Protein AF-A0A969T7S5-F1 (afdb_monomer_lite)

pLDDT: mean 88.19, std 8.31, range [54.66, 98.56]

Foldseek 3Di:
DAEQVPQKDKDFAADPDAPCLQQKWKWKDKPPPDPDIDTPGSDRMDMGHDHGQDKIKIWMWMAGNVRDIDPDIDIDIDGYHDDPCPDPVNVVVVVVVVVVVVVVVVVVVVVVVVVVVVVVVVVVVVVVVVVVVVVVVVVVVVVVVVVVVVVVLVVQLVVLVVLLVVLVVCCVPCVPPDDPVVVVVSVVSNVVSVVSNVVSVVVVVVVVCVVVDPQPQDWDKDQVVVVVVVVCVVCVVVCVVVVHDDDDDDDHRDIDTDRDD

Secondary structure (DSSP, 8-state):
-B-TT---EEEE---S--S-GGG-EEEEEEETT-SS-EEEET--EEEE-S--SSEEEEEEEEE-TTSPBPSSPEEEEEEBPPPGGGSHHHHHHHHHHHHHHHHHHHHHHHHHHHHHHHHHHHHHHHHHHHHHHHHHHHHHHHHHHHHHHHHHHHHHHHHHHHHHHHHHHHHHHHTTTS-HHHHHHHHHHHHHHHHHHHHHHHHHHHHHHHHHSPPP--EEEEEHHHHHHHHHHHHHHHHHHTTPPP-----TT-EEEEE--

Structure (mmCIF, N/CA/C/O backbone):
data_AF-A0A969T7S5-F1
#
_entry.id   AF-A0A969T7S5-F1
#
loop_
_atom_site.group_PDB
_atom_site.id
_atom_site.type_symbol
_atom_site.label_atom_id
_atom_site.label_alt_id
_atom_site.label_comp_id
_atom_site.label_asym_id
_atom_site.label_entity_id
_atom_site.label_seq_id
_atom_site.pdbx_PDB_ins_code
_atom_site.Cartn_x
_atom_site.Cartn_y
_atom_site.Cartn_z
_atom_site.occupancy
_atom_site.B_iso_or_equiv
_atom_site.auth_seq_id
_atom_site.auth_comp_id
_atom_site.auth_asym_id
_atom_site.auth_atom_id
_atom_site.pdbx_PDB_model_num
ATOM 1 N N . MET A 1 1 ? 38.637 20.486 -61.165 1.00 59.28 1 MET A N 1
ATOM 2 C CA . MET A 1 1 ? 38.162 19.459 -60.204 1.00 59.28 1 MET A CA 1
ATOM 3 C C . MET A 1 1 ? 36.769 19.037 -60.623 1.00 59.28 1 MET A C 1
ATOM 5 O O . MET A 1 1 ? 35.983 19.914 -60.948 1.00 59.28 1 MET A O 1
ATOM 9 N N . LEU A 1 2 ? 36.485 17.738 -60.620 1.00 73.19 2 LEU A N 1
ATOM 10 C CA . LEU A 1 2 ? 35.180 17.175 -60.959 1.00 73.19 2 LEU A CA 1
ATOM 11 C C . LEU A 1 2 ? 34.574 16.509 -59.717 1.00 73.19 2 LEU A C 1
ATOM 13 O O . LEU A 1 2 ? 35.287 15.900 -58.911 1.00 73.19 2 LEU A O 1
ATOM 17 N N . ASP A 1 3 ? 33.262 16.642 -59.553 1.00 72.31 3 ASP A N 1
ATOM 18 C CA . ASP A 1 3 ? 32.527 15.906 -58.524 1.00 72.31 3 ASP A CA 1
ATOM 19 C C . ASP A 1 3 ? 32.411 14.426 -58.895 1.00 72.31 3 ASP A C 1
ATOM 21 O O . ASP A 1 3 ? 32.518 14.059 -60.064 1.00 72.31 3 ASP A O 1
ATOM 25 N N . TYR A 1 4 ? 32.147 13.569 -57.906 1.00 69.69 4 TYR A N 1
ATOM 26 C CA . TYR A 1 4 ? 32.053 12.116 -58.106 1.00 69.69 4 TYR A CA 1
ATOM 27 C C . TYR A 1 4 ? 31.011 11.706 -59.173 1.00 69.69 4 TYR A C 1
ATOM 29 O O . TYR A 1 4 ? 31.154 10.652 -59.790 1.00 69.69 4 TYR A O 1
ATOM 37 N N . ASN A 1 5 ? 29.994 12.549 -59.410 1.00 67.62 5 ASN A N 1
ATOM 38 C CA . ASN A 1 5 ? 28.942 12.357 -60.417 1.00 67.62 5 ASN A CA 1
ATOM 39 C C . ASN A 1 5 ? 29.349 12.755 -61.843 1.00 67.62 5 ASN A C 1
ATOM 41 O O . ASN A 1 5 ? 28.695 12.348 -62.798 1.00 67.62 5 ASN A O 1
ATOM 45 N N . HIS A 1 6 ? 30.434 13.511 -62.005 1.00 73.12 6 HIS A N 1
ATOM 46 C CA . HIS A 1 6 ? 30.982 13.906 -63.303 1.00 73.12 6 HIS A CA 1
ATOM 47 C C . HIS A 1 6 ? 32.163 12.996 -63.663 1.00 73.12 6 HIS A C 1
ATOM 49 O O . HIS A 1 6 ? 33.288 13.442 -63.879 1.00 73.12 6 HIS A O 1
ATOM 55 N N . ASN A 1 7 ? 31.913 11.684 -63.669 1.00 73.25 7 ASN A N 1
ATOM 56 C CA . ASN A 1 7 ? 32.918 10.649 -63.936 1.00 73.25 7 ASN A CA 1
ATOM 57 C C . ASN A 1 7 ? 32.998 10.231 -65.415 1.00 73.25 7 ASN A C 1
ATOM 59 O O . ASN A 1 7 ? 33.644 9.229 -65.744 1.00 73.25 7 ASN A O 1
ATOM 63 N N . PHE A 1 8 ? 32.332 10.988 -66.288 1.00 82.81 8 PHE A N 1
ATOM 64 C CA . PHE A 1 8 ? 32.456 10.912 -67.733 1.00 82.81 8 PHE A CA 1
ATOM 65 C C . PHE A 1 8 ? 32.797 12.301 -68.278 1.00 82.81 8 PHE A C 1
ATOM 67 O O . PHE A 1 8 ? 32.188 13.293 -67.881 1.00 82.81 8 PHE A O 1
ATOM 74 N N . PHE A 1 9 ? 33.784 12.382 -69.164 1.00 86.56 9 PHE A N 1
ATOM 75 C CA . PHE A 1 9 ? 34.132 13.619 -69.859 1.00 86.56 9 PHE A CA 1
ATOM 76 C C . PHE A 1 9 ? 34.911 13.312 -71.137 1.00 86.56 9 PHE A C 1
ATOM 78 O O . PHE A 1 9 ? 35.528 12.250 -71.268 1.00 86.56 9 PHE A O 1
ATOM 85 N N . SER A 1 10 ? 34.899 14.269 -72.061 1.00 88.94 10 SER A N 1
ATOM 86 C CA . SER A 1 10 ? 35.721 14.243 -73.267 1.00 88.94 10 SER A CA 1
ATOM 87 C C . SER A 1 10 ? 36.763 15.350 -73.203 1.00 88.94 10 SER A C 1
ATOM 89 O O . SER A 1 10 ? 36.474 16.448 -72.732 1.00 88.94 10 SER A O 1
ATOM 91 N N . LEU A 1 11 ? 37.972 15.051 -73.662 1.00 90.56 11 LEU A N 1
ATOM 92 C CA . LEU A 1 11 ? 39.046 16.021 -73.818 1.00 90.56 11 LEU A CA 1
ATOM 93 C C . LEU A 1 11 ? 39.320 16.202 -75.299 1.00 90.56 11 LEU A C 1
ATOM 95 O O . LEU A 1 11 ? 39.574 15.220 -75.997 1.00 90.56 11 LEU A O 1
ATOM 99 N N . GLU A 1 12 ? 39.291 17.450 -75.741 1.00 90.12 12 GLU A N 1
ATOM 100 C CA . GLU A 1 12 ? 39.697 17.863 -77.078 1.00 90.12 12 GLU A CA 1
ATOM 101 C C . GLU A 1 12 ? 41.057 18.553 -76.998 1.00 90.12 12 GLU A C 1
ATOM 103 O O . GLU A 1 12 ? 41.366 19.258 -76.035 1.00 90.12 12 GLU A O 1
ATOM 108 N N . PHE A 1 13 ? 41.888 18.333 -78.005 1.00 89.00 13 PHE A N 1
ATOM 109 C CA . PHE A 1 13 ? 43.227 18.892 -78.096 1.00 89.00 13 PHE A CA 1
ATOM 110 C C . PHE A 1 13 ? 43.505 19.347 -79.526 1.00 89.00 13 PHE A C 1
ATOM 112 O O . PHE A 1 13 ? 42.914 18.861 -80.484 1.00 89.00 13 PHE A O 1
ATOM 119 N N . ALA A 1 14 ? 44.398 20.317 -79.684 1.00 85.25 14 ALA A N 1
ATOM 120 C CA . ALA A 1 14 ? 44.785 20.844 -80.985 1.00 85.25 14 ALA A CA 1
ATOM 121 C C . ALA A 1 14 ? 46.254 21.268 -80.955 1.00 85.25 14 ALA A C 1
ATOM 123 O O . ALA A 1 14 ? 46.781 21.660 -79.914 1.00 85.25 14 ALA A O 1
ATOM 124 N N . ALA A 1 15 ? 46.922 21.190 -82.105 1.00 82.69 15 ALA A N 1
ATOM 125 C CA . ALA A 1 15 ? 48.283 21.696 -82.252 1.00 82.69 15 ALA A CA 1
ATOM 126 C C . ALA A 1 15 ? 48.219 23.167 -82.696 1.00 82.69 15 ALA A C 1
ATOM 128 O O . ALA A 1 15 ? 47.541 23.486 -83.668 1.00 82.69 15 ALA A O 1
ATOM 129 N N . LEU A 1 16 ? 48.917 24.062 -81.987 1.00 70.81 16 LEU A N 1
ATOM 130 C CA . LEU A 1 16 ? 48.743 25.521 -82.090 1.00 70.81 16 LEU A CA 1
ATOM 131 C C . LEU A 1 16 ? 49.253 26.175 -83.390 1.00 70.81 16 LEU A C 1
ATOM 133 O O . LEU A 1 16 ? 49.031 27.366 -83.575 1.00 70.81 16 LEU A O 1
ATOM 137 N N . ASN A 1 17 ? 49.915 25.452 -84.299 1.00 62.69 17 ASN A N 1
ATOM 138 C CA . ASN A 1 17 ? 50.368 26.029 -85.569 1.00 62.69 17 ASN A CA 1
ATOM 139 C C . ASN A 1 17 ? 50.710 24.946 -86.604 1.00 62.69 17 ASN A C 1
ATOM 141 O O . ASN A 1 17 ? 51.844 24.469 -86.646 1.00 62.69 17 ASN A O 1
ATOM 145 N N . THR A 1 18 ? 49.746 24.535 -87.436 1.00 61.03 18 THR A N 1
ATOM 146 C CA . THR A 1 18 ? 50.037 23.619 -88.552 1.00 61.03 18 THR A CA 1
ATOM 147 C C . THR A 1 18 ? 49.374 24.098 -89.837 1.00 61.03 18 THR A C 1
ATOM 149 O O . THR A 1 18 ? 48.158 24.248 -89.905 1.00 61.03 18 THR A O 1
ATOM 152 N N . SER A 1 19 ? 50.175 24.313 -90.882 1.00 60.97 19 SER A N 1
ATOM 153 C CA . SER A 1 19 ? 49.691 24.670 -92.224 1.00 60.97 19 SER A CA 1
ATOM 154 C C . SER A 1 19 ? 48.930 23.519 -92.908 1.00 60.97 19 SER A C 1
ATOM 156 O O . SER A 1 19 ? 48.318 23.719 -93.952 1.00 60.97 19 SER A O 1
ATOM 158 N N . LEU A 1 20 ? 48.972 22.308 -92.330 1.00 65.06 20 LEU A N 1
ATOM 159 C CA . LEU A 1 20 ? 48.311 21.087 -92.806 1.00 65.06 20 LEU A CA 1
ATOM 160 C C . LEU A 1 20 ? 47.667 20.328 -91.623 1.00 65.06 20 LEU A C 1
ATOM 162 O O . LEU A 1 20 ? 48.191 19.287 -91.215 1.00 65.06 20 LEU A O 1
ATOM 166 N N . PRO A 1 21 ? 46.533 20.806 -91.079 1.00 65.44 21 PRO A N 1
ATOM 167 C CA . PRO A 1 21 ? 45.886 20.208 -89.905 1.00 65.44 21 PRO A CA 1
ATOM 168 C C . PRO A 1 21 ? 45.513 18.732 -90.102 1.00 65.44 21 PRO A C 1
ATOM 170 O O . PRO A 1 21 ? 45.628 17.943 -89.174 1.00 65.44 21 PRO A O 1
ATOM 173 N N . ASN A 1 22 ? 45.196 18.311 -91.332 1.00 66.31 22 ASN A N 1
ATOM 174 C CA . ASN A 1 22 ? 44.850 16.917 -91.641 1.00 66.31 22 ASN A CA 1
ATOM 175 C C . ASN A 1 22 ? 46.038 15.935 -91.658 1.00 66.31 22 ASN A C 1
ATOM 177 O O . ASN A 1 22 ? 45.838 14.744 -91.895 1.00 66.31 22 ASN A O 1
ATOM 181 N N . LYS A 1 23 ? 47.273 16.413 -91.453 1.00 74.25 23 LYS A N 1
ATOM 182 C CA . LYS A 1 23 ? 48.482 15.572 -91.380 1.00 74.25 23 LYS A CA 1
ATOM 183 C C . LYS A 1 23 ? 49.043 15.435 -89.963 1.00 74.25 23 LYS A C 1
ATOM 185 O O . LYS A 1 23 ? 50.058 14.763 -89.794 1.00 74.25 23 LYS A O 1
ATOM 190 N N . VAL A 1 24 ? 48.413 16.057 -88.967 1.00 82.75 24 VAL A N 1
ATOM 191 C CA . VAL A 1 24 ? 48.840 15.945 -87.570 1.00 82.75 24 VAL A CA 1
ATOM 192 C C . VAL A 1 24 ? 48.395 14.596 -87.020 1.00 82.75 24 VAL A C 1
ATOM 194 O O . VAL A 1 24 ? 47.263 14.173 -87.241 1.00 82.75 24 VAL A O 1
ATOM 197 N N . GLN A 1 25 ? 49.287 13.908 -86.311 1.00 86.38 25 GLN A N 1
ATOM 198 C CA . GLN A 1 25 ? 48.908 12.728 -85.536 1.00 86.38 25 GLN A CA 1
ATOM 199 C C . GLN A 1 25 ? 49.002 13.020 -84.050 1.00 86.38 25 GLN A C 1
ATOM 201 O O . GLN A 1 25 ? 49.895 13.733 -83.608 1.00 86.38 25 GLN A O 1
ATOM 206 N N . TYR A 1 26 ? 48.106 12.446 -83.266 1.00 90.50 26 TYR A N 1
ATOM 207 C CA . TYR A 1 26 ? 48.082 12.626 -81.828 1.00 90.50 26 TYR A CA 1
ATOM 208 C C . TYR A 1 26 ? 48.316 11.305 -81.107 1.00 90.50 26 TYR A C 1
ATOM 210 O O . TYR A 1 26 ? 47.908 10.230 -81.558 1.00 90.50 26 TYR A O 1
ATOM 218 N N . ALA A 1 27 ? 48.978 11.406 -79.962 1.00 91.12 27 ALA A N 1
ATOM 219 C CA . ALA A 1 27 ? 49.064 10.338 -78.988 1.00 91.12 27 ALA A CA 1
ATOM 220 C C . ALA A 1 27 ? 48.753 10.907 -77.609 1.00 91.12 27 ALA A C 1
ATOM 222 O O . ALA A 1 27 ? 49.226 11.992 -77.259 1.00 91.12 27 ALA A O 1
ATOM 223 N N . TYR A 1 28 ? 47.975 10.171 -76.826 1.00 93.44 28 TYR A N 1
ATOM 224 C CA . TYR A 1 28 ? 47.593 10.574 -75.480 1.00 93.44 28 TYR A CA 1
ATOM 225 C C . TYR A 1 28 ? 47.738 9.431 -74.475 1.00 93.44 28 TYR A C 1
ATOM 227 O O . TYR A 1 28 ? 47.811 8.263 -74.853 1.00 93.44 28 TYR A O 1
ATOM 235 N N . MET A 1 29 ? 47.770 9.771 -73.191 1.00 93.31 29 MET A N 1
ATOM 236 C CA . MET A 1 29 ? 47.819 8.816 -72.088 1.00 93.31 29 MET A CA 1
ATOM 237 C C . MET A 1 29 ? 47.182 9.428 -70.841 1.00 93.31 29 MET A C 1
ATOM 239 O O . MET A 1 29 ? 47.468 10.575 -70.500 1.00 93.31 29 MET A O 1
ATOM 243 N N . MET A 1 30 ? 46.344 8.667 -70.143 1.00 92.44 30 MET A N 1
ATOM 244 C CA . MET A 1 30 ? 45.860 9.009 -68.810 1.00 92.44 30 MET A CA 1
ATOM 245 C C . MET A 1 30 ? 46.661 8.253 -67.752 1.00 92.44 30 MET A C 1
ATOM 247 O O . MET A 1 30 ? 46.488 7.047 -67.567 1.00 92.44 30 MET A O 1
ATOM 251 N N . GLU A 1 31 ? 47.520 8.956 -67.018 1.00 89.50 31 GLU A N 1
ATOM 252 C CA . GLU A 1 31 ? 48.262 8.342 -65.918 1.00 89.50 31 GLU A CA 1
ATOM 253 C C . GLU A 1 31 ? 47.309 7.809 -64.845 1.00 89.50 31 GLU A C 1
ATOM 255 O O . GLU A 1 31 ? 46.281 8.416 -64.535 1.00 89.50 31 GLU A O 1
ATOM 260 N N . ASN A 1 32 ? 47.667 6.664 -64.260 1.00 83.62 32 ASN A N 1
ATOM 261 C CA . ASN A 1 32 ? 46.829 5.897 -63.332 1.00 83.62 32 ASN A CA 1
ATOM 262 C C . ASN A 1 32 ? 45.561 5.274 -63.956 1.00 83.62 32 ASN A C 1
ATOM 264 O O . ASN A 1 32 ? 44.685 4.827 -63.206 1.00 83.62 32 ASN A O 1
ATOM 268 N N . LEU A 1 33 ? 45.463 5.211 -65.291 1.00 89.38 33 LEU A N 1
ATOM 269 C CA . LEU A 1 33 ? 44.395 4.511 -66.013 1.00 89.38 33 LEU A CA 1
ATOM 270 C C . LEU A 1 33 ? 44.924 3.717 -67.219 1.00 89.38 33 LEU A C 1
ATOM 272 O O . LEU A 1 33 ? 44.687 2.513 -67.299 1.00 89.38 33 LEU A O 1
ATOM 276 N N . ASP A 1 34 ? 45.645 4.379 -68.124 1.00 90.44 34 ASP A N 1
ATOM 277 C CA . ASP A 1 34 ? 46.246 3.769 -69.310 1.00 90.44 34 ASP A CA 1
ATOM 278 C C . ASP A 1 34 ? 47.608 3.153 -68.964 1.00 90.44 34 ASP A C 1
ATOM 280 O O . ASP A 1 34 ? 48.355 3.691 -68.146 1.00 90.44 34 ASP A O 1
ATOM 284 N N . LYS A 1 35 ? 47.941 2.015 -69.587 1.00 86.81 35 LYS A N 1
ATOM 285 C CA . LYS A 1 35 ? 49.249 1.358 -69.412 1.00 86.81 35 LYS A CA 1
ATOM 286 C C . LYS A 1 35 ? 50.327 1.911 -70.350 1.00 86.81 35 LYS A C 1
ATOM 288 O O . LYS A 1 35 ? 51.482 1.954 -69.953 1.00 86.81 35 LYS A O 1
ATOM 293 N N . ASP A 1 36 ? 49.935 2.338 -71.552 1.00 91.50 36 ASP A N 1
ATOM 294 C CA . ASP A 1 36 ? 50.809 2.832 -72.623 1.00 91.50 36 ASP A CA 1
ATOM 295 C C . ASP A 1 36 ? 50.136 3.983 -73.396 1.00 91.50 36 ASP A C 1
ATOM 297 O O . ASP A 1 36 ? 48.946 4.258 -73.226 1.00 91.50 36 ASP A O 1
ATOM 301 N N . TRP A 1 37 ? 50.895 4.646 -74.276 1.00 92.12 37 TRP A N 1
ATOM 302 C CA . TRP A 1 37 ? 50.382 5.701 -75.156 1.00 92.12 37 TRP A CA 1
ATOM 303 C C . TRP A 1 37 ? 49.350 5.167 -76.156 1.00 92.12 37 TRP A C 1
ATOM 305 O O . TRP A 1 37 ? 49.627 4.261 -76.941 1.00 92.12 37 TRP A O 1
ATOM 315 N N . ASN A 1 38 ? 48.192 5.819 -76.199 1.00 91.88 38 ASN A N 1
ATOM 316 C CA . ASN A 1 38 ? 47.148 5.584 -77.184 1.00 91.88 38 ASN A CA 1
ATOM 317 C C . ASN A 1 38 ? 47.366 6.485 -78.406 1.00 91.88 38 ASN A C 1
ATOM 319 O O . ASN A 1 38 ? 47.298 7.710 -78.299 1.00 91.88 38 ASN A O 1
ATOM 323 N N . TYR A 1 39 ? 47.600 5.887 -79.575 1.00 90.50 39 TYR A N 1
ATOM 324 C CA . TYR A 1 39 ? 47.778 6.605 -80.841 1.00 90.50 39 TYR A CA 1
ATOM 325 C C . TYR A 1 39 ? 46.424 6.787 -81.534 1.00 90.50 39 TYR A C 1
ATOM 327 O O . TYR A 1 39 ? 45.793 5.812 -81.938 1.00 90.50 39 TYR A O 1
ATOM 335 N N . SER A 1 40 ? 45.965 8.031 -81.676 1.00 86.94 40 SER A N 1
ATOM 336 C CA . SER A 1 40 ? 44.630 8.352 -82.203 1.00 86.94 40 SER A CA 1
ATOM 337 C C . SER A 1 40 ? 44.627 8.829 -83.656 1.00 86.94 40 SER A C 1
ATOM 339 O O . SER A 1 40 ? 43.579 9.216 -84.177 1.00 86.94 40 SER A O 1
ATOM 341 N N . GLY A 1 41 ? 45.781 8.789 -84.331 1.00 85.56 41 GLY A N 1
ATOM 342 C CA . GLY A 1 41 ? 45.931 9.332 -85.680 1.00 85.56 41 GLY A CA 1
ATOM 343 C C . GLY A 1 41 ? 45.542 10.810 -85.695 1.00 85.56 41 GLY A C 1
ATOM 344 O O . GLY A 1 41 ? 45.924 11.552 -84.797 1.00 85.56 41 GLY A O 1
ATOM 345 N N . ASN A 1 42 ? 44.735 11.228 -86.668 1.00 82.69 42 ASN A N 1
ATOM 346 C CA . ASN A 1 42 ? 44.254 12.611 -86.764 1.00 82.69 42 ASN A CA 1
ATOM 347 C C . ASN A 1 42 ? 43.063 12.919 -85.823 1.00 82.69 42 ASN A C 1
ATOM 349 O O . ASN A 1 42 ? 42.540 14.029 -85.822 1.00 82.69 42 ASN A O 1
ATOM 353 N N . ARG A 1 43 ? 42.588 11.952 -85.016 1.00 87.31 43 ARG A N 1
ATOM 354 C CA . ARG A 1 43 ? 41.514 12.221 -84.050 1.00 87.31 43 ARG A CA 1
ATOM 355 C C . ARG A 1 43 ? 42.068 13.039 -82.893 1.00 87.31 43 ARG A C 1
ATOM 357 O O . ARG A 1 43 ? 42.979 12.598 -82.189 1.00 87.31 43 ARG A O 1
ATOM 364 N N . ASN A 1 44 ? 41.445 14.187 -82.674 1.00 88.69 44 ASN A N 1
ATOM 365 C CA . ASN A 1 44 ? 41.888 15.203 -81.736 1.00 88.69 44 ASN A CA 1
ATOM 366 C C . ASN A 1 44 ? 41.064 15.225 -80.429 1.00 88.69 44 ASN A C 1
ATOM 368 O O . ASN A 1 44 ? 41.058 16.222 -79.713 1.00 88.69 44 ASN A O 1
ATOM 372 N N . PHE A 1 45 ? 40.355 14.131 -80.125 1.00 90.50 45 PHE A N 1
ATOM 373 C CA . PHE A 1 45 ? 39.584 13.979 -78.894 1.00 90.50 45 PHE A CA 1
ATOM 374 C C . PHE A 1 45 ? 39.622 12.551 -78.326 1.00 90.50 45 PHE A C 1
ATOM 376 O O . PHE A 1 45 ? 39.851 11.569 -79.048 1.00 90.50 45 PHE A O 1
ATOM 383 N N . VAL A 1 46 ? 39.360 12.440 -77.022 1.00 92.19 46 VAL A N 1
ATOM 384 C CA . VAL A 1 46 ? 39.176 11.178 -76.287 1.00 92.19 46 VAL A CA 1
ATOM 385 C C . VAL A 1 46 ? 38.078 11.322 -75.239 1.00 92.19 46 VAL A C 1
ATOM 387 O O . VAL A 1 46 ? 37.960 12.369 -74.610 1.00 92.19 46 VAL A O 1
ATOM 390 N N . SER A 1 47 ? 37.307 10.257 -75.019 1.00 91.44 47 SER A N 1
ATOM 391 C CA . SER A 1 47 ? 36.279 10.191 -73.977 1.00 91.44 47 SER A CA 1
ATOM 392 C C . SER A 1 47 ? 36.640 9.153 -72.920 1.00 91.44 47 SER A C 1
ATOM 394 O O . SER A 1 47 ? 36.919 8.000 -73.247 1.00 91.44 47 SER A O 1
ATOM 396 N N . TYR A 1 48 ? 36.581 9.552 -71.651 1.00 90.19 48 TYR A N 1
ATOM 397 C CA . TYR A 1 48 ? 36.714 8.657 -70.504 1.00 90.19 48 TYR A CA 1
ATOM 398 C C . TYR A 1 48 ? 35.367 8.509 -69.808 1.00 90.19 48 TYR A C 1
ATOM 400 O O . TYR A 1 48 ? 34.615 9.474 -69.682 1.00 90.19 48 TYR A O 1
ATOM 408 N N . VAL A 1 49 ? 35.057 7.297 -69.348 1.00 87.12 49 VAL A N 1
ATOM 409 C CA . VAL A 1 49 ? 33.768 6.961 -68.729 1.00 87.12 49 VAL A CA 1
ATOM 410 C C . VAL A 1 49 ? 34.013 6.150 -67.461 1.00 87.12 49 VAL A C 1
ATOM 412 O O . VAL A 1 49 ? 34.894 5.292 -67.442 1.00 87.12 49 VAL A O 1
ATOM 415 N N . ARG A 1 50 ? 33.201 6.374 -66.419 1.00 83.50 50 ARG A N 1
ATOM 416 C CA . ARG A 1 50 ? 33.249 5.636 -65.141 1.00 83.50 50 ARG A CA 1
ATOM 417 C C . ARG A 1 50 ? 34.609 5.721 -64.436 1.00 83.50 50 ARG A C 1
ATOM 419 O O . ARG A 1 50 ? 35.082 4.746 -63.849 1.00 83.50 50 ARG A O 1
ATOM 426 N N . LEU A 1 51 ? 35.229 6.898 -64.465 1.00 86.25 51 LEU A N 1
ATOM 427 C CA . LEU A 1 51 ? 36.461 7.138 -63.717 1.00 86.25 51 LEU A CA 1
ATOM 428 C C . LEU A 1 51 ? 36.202 7.082 -62.205 1.00 86.25 51 LEU A C 1
ATOM 430 O O . LEU A 1 51 ? 35.210 7.609 -61.699 1.00 86.25 51 LEU A O 1
ATOM 434 N N . LYS A 1 52 ? 37.093 6.412 -61.472 1.00 86.44 52 LYS A N 1
ATOM 435 C CA . LYS A 1 52 ? 36.995 6.283 -60.012 1.00 86.44 52 LYS A CA 1
ATOM 436 C C . LYS A 1 52 ? 37.486 7.575 -59.342 1.00 86.44 52 LYS A C 1
ATOM 438 O O . LYS A 1 52 ? 38.335 8.255 -59.908 1.00 86.44 52 LYS A O 1
ATOM 443 N N . PRO A 1 53 ? 37.028 7.910 -58.125 1.00 86.81 53 PRO A N 1
ATOM 444 C CA . PRO A 1 53 ? 37.581 9.032 -57.368 1.00 86.81 53 PRO A CA 1
ATOM 445 C C . PRO A 1 53 ? 39.097 8.893 -57.151 1.00 86.81 53 PRO A C 1
ATOM 447 O O . PRO A 1 53 ? 39.548 8.042 -56.382 1.00 86.81 53 PRO A O 1
ATOM 450 N N . ARG A 1 54 ? 39.888 9.692 -57.876 1.00 86.56 54 ARG A N 1
ATOM 451 C CA . ARG A 1 54 ? 41.358 9.713 -57.854 1.00 86.56 54 ARG A CA 1
ATOM 452 C C . ARG A 1 54 ? 41.871 10.987 -58.547 1.00 86.56 54 ARG A C 1
ATOM 454 O O . ARG A 1 54 ? 41.103 11.723 -59.172 1.00 86.56 54 ARG A O 1
ATOM 461 N N . ASN A 1 55 ? 43.170 11.241 -58.417 1.00 89.06 55 ASN A N 1
ATOM 462 C CA . ASN A 1 55 ? 43.896 12.210 -59.231 1.00 89.06 55 ASN A CA 1
ATOM 463 C C . ASN A 1 55 ? 44.408 11.528 -60.508 1.00 89.06 55 ASN A C 1
ATOM 465 O O . ASN A 1 55 ? 45.102 10.511 -60.440 1.00 89.06 55 ASN A O 1
ATOM 469 N N . TYR A 1 56 ? 44.069 12.101 -61.650 1.00 90.75 56 TYR A N 1
ATOM 470 C CA . TYR A 1 56 ? 44.485 11.670 -62.973 1.00 90.75 56 TYR A CA 1
ATOM 471 C C . TYR A 1 56 ? 45.296 12.778 -63.646 1.00 90.75 56 TYR A C 1
ATOM 473 O O . TYR A 1 56 ? 44.991 13.956 -63.459 1.00 90.75 56 TYR A O 1
ATOM 481 N N . THR A 1 57 ? 46.279 12.397 -64.456 1.00 92.62 57 THR A N 1
ATOM 482 C CA . THR A 1 57 ? 47.055 13.335 -65.275 1.00 92.62 57 THR A CA 1
ATOM 483 C C . THR A 1 57 ? 46.896 12.931 -66.728 1.00 92.62 57 THR A C 1
ATOM 485 O O . THR A 1 57 ? 47.353 11.863 -67.138 1.00 92.62 57 THR A O 1
ATOM 488 N N . PHE A 1 58 ? 46.217 13.767 -67.505 1.00 94.31 58 PHE A N 1
ATOM 489 C CA . PHE A 1 58 ? 46.082 13.565 -68.937 1.00 94.31 58 PHE A CA 1
ATOM 490 C C . PHE A 1 58 ? 47.296 14.143 -69.651 1.00 94.31 58 PHE A C 1
ATOM 492 O O . PHE A 1 58 ? 47.624 15.309 -69.455 1.00 94.31 58 PHE A O 1
ATOM 499 N N . LYS A 1 59 ? 47.941 13.340 -70.492 1.00 94.06 59 LYS A N 1
ATOM 500 C CA . LYS A 1 59 ? 49.124 13.713 -71.265 1.00 94.06 59 LYS A CA 1
ATOM 501 C C . LYS A 1 59 ? 48.821 13.597 -72.746 1.00 94.06 59 LYS A C 1
ATOM 503 O O . LYS A 1 59 ? 48.276 12.584 -73.177 1.00 94.06 59 LYS A O 1
ATOM 508 N N . VAL A 1 60 ? 49.205 14.597 -73.533 1.00 93.25 60 VAL A N 1
ATOM 509 C CA . VAL A 1 60 ? 49.054 14.582 -74.993 1.00 93.25 60 VAL A CA 1
ATOM 510 C C . VAL A 1 60 ? 50.305 15.109 -75.685 1.00 93.25 60 VAL A C 1
ATOM 512 O O . VAL A 1 60 ? 50.946 16.058 -75.230 1.00 93.25 60 VAL A O 1
ATOM 515 N N . LYS A 1 61 ? 50.655 14.473 -76.802 1.00 90.75 61 LYS A N 1
ATOM 516 C CA . LYS A 1 61 ? 51.709 14.902 -77.723 1.00 90.75 61 LYS A CA 1
ATOM 517 C C . LYS A 1 61 ? 51.198 14.834 -79.157 1.00 90.75 61 LYS A C 1
ATOM 519 O O . LYS A 1 61 ? 50.343 14.008 -79.484 1.00 90.75 61 LYS A O 1
ATOM 524 N N . ALA A 1 62 ? 51.735 15.695 -80.010 1.00 88.56 62 ALA A N 1
ATOM 525 C CA . ALA A 1 62 ? 51.370 15.769 -81.419 1.00 88.56 62 ALA A CA 1
ATOM 526 C C . ALA A 1 62 ? 52.581 15.456 -82.302 1.00 88.56 62 ALA A C 1
ATOM 528 O O . ALA A 1 62 ? 53.718 15.731 -81.929 1.00 88.56 62 ALA A O 1
ATOM 529 N N . GLN A 1 63 ? 52.340 14.879 -83.468 1.00 86.31 63 GLN A N 1
ATOM 530 C CA . GLN A 1 63 ? 53.323 14.594 -84.498 1.00 86.31 63 GLN A CA 1
ATOM 531 C C . GLN A 1 63 ? 53.061 15.522 -85.681 1.00 86.31 63 GLN A C 1
ATOM 533 O O . GLN A 1 63 ? 51.948 15.554 -86.208 1.00 86.31 63 GLN A O 1
ATOM 538 N N . ASN A 1 64 ? 54.081 16.266 -86.102 1.00 79.62 64 ASN A N 1
ATOM 539 C CA . ASN A 1 64 ? 53.987 17.153 -87.262 1.00 79.62 64 ASN A CA 1
ATOM 540 C C . ASN A 1 64 ? 54.070 16.362 -88.582 1.00 79.62 64 ASN A C 1
ATOM 542 O O . ASN A 1 64 ? 54.377 15.168 -88.590 1.00 79.62 64 ASN A O 1
ATOM 546 N N . ALA A 1 65 ? 53.853 17.043 -89.714 1.00 74.44 65 ALA A N 1
ATOM 547 C CA . ALA A 1 65 ? 53.886 16.439 -91.053 1.00 74.44 65 ALA A CA 1
ATOM 548 C C . ALA A 1 65 ? 55.208 15.703 -91.380 1.00 74.44 65 ALA A C 1
ATOM 550 O O . ALA A 1 65 ? 55.189 14.741 -92.148 1.00 74.44 65 ALA A O 1
ATOM 551 N N . ASP A 1 66 ? 56.317 16.082 -90.734 1.00 76.00 66 ASP A N 1
ATOM 552 C CA . ASP A 1 66 ? 57.645 15.458 -90.866 1.00 76.00 66 ASP A CA 1
ATOM 553 C C . ASP A 1 66 ? 57.828 14.187 -90.012 1.00 76.00 66 ASP A C 1
ATOM 555 O O . ASP A 1 66 ? 58.940 13.694 -89.839 1.00 76.00 66 ASP A O 1
ATOM 559 N N . ARG A 1 67 ? 56.743 13.648 -89.438 1.00 75.12 67 ARG A N 1
ATOM 560 C CA . ARG A 1 67 ? 56.733 12.459 -88.561 1.00 75.12 67 ARG A CA 1
ATOM 561 C C . ARG A 1 67 ? 57.551 12.606 -87.269 1.00 75.12 67 ARG A C 1
ATOM 563 O O . ARG A 1 67 ? 57.838 11.614 -86.597 1.00 75.12 67 ARG A O 1
ATOM 570 N N . LEU A 1 68 ? 57.858 13.833 -86.862 1.00 81.50 68 LEU A N 1
ATOM 571 C CA . LEU A 1 68 ? 58.509 14.131 -85.587 1.00 81.50 68 LEU A CA 1
ATOM 572 C C . LEU A 1 68 ? 57.464 14.439 -84.509 1.00 81.50 68 LEU A C 1
ATOM 574 O O . LEU A 1 68 ? 56.609 15.305 -84.700 1.00 81.50 68 LEU A O 1
ATOM 578 N N . TRP A 1 69 ? 57.537 13.724 -83.383 1.00 85.50 69 TRP A N 1
ATOM 579 C CA . TRP A 1 69 ? 56.716 13.984 -82.197 1.00 85.50 69 TRP A CA 1
ATOM 580 C C . TRP A 1 69 ? 57.190 15.243 -81.465 1.00 85.50 69 TRP A C 1
ATOM 582 O O . TRP A 1 69 ? 58.389 15.530 -81.414 1.00 85.50 69 TRP A O 1
ATOM 592 N N . SER A 1 70 ? 56.252 15.977 -80.866 1.00 83.06 70 SER A N 1
ATOM 593 C CA . SER A 1 70 ? 56.543 17.145 -80.042 1.00 83.06 70 SER A CA 1
ATOM 594 C C . SER A 1 70 ? 57.467 16.762 -78.885 1.00 83.06 70 SER A C 1
ATOM 596 O O . SER A 1 70 ? 57.248 15.769 -78.191 1.00 83.06 70 SER A O 1
ATOM 598 N N . LYS A 1 71 ? 58.524 17.559 -78.678 1.00 76.44 71 LYS A N 1
ATOM 599 C CA . LYS A 1 71 ? 59.454 17.370 -77.552 1.00 76.4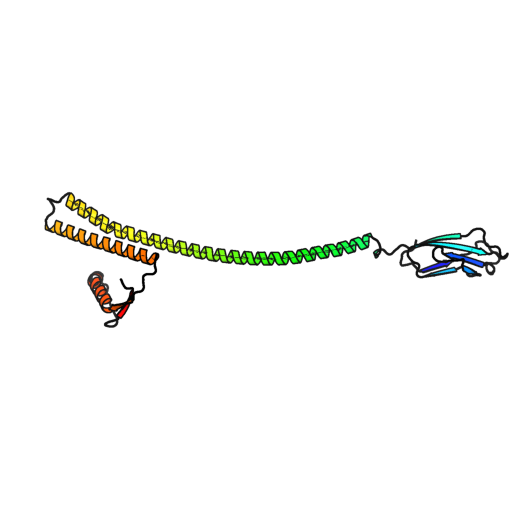4 71 LYS A CA 1
ATOM 600 C C . LYS A 1 71 ? 58.801 17.715 -76.212 1.00 76.44 71 LYS A C 1
ATOM 602 O O . LYS A 1 71 ? 59.151 17.124 -75.199 1.00 76.44 71 LYS A O 1
ATOM 607 N N . SER A 1 72 ? 57.858 18.656 -76.212 1.00 79.94 72 SER A N 1
ATOM 608 C CA . SER A 1 72 ? 57.019 18.973 -75.061 1.00 79.94 72 SER A CA 1
ATOM 609 C C . SER A 1 72 ? 55.734 18.142 -75.089 1.00 79.94 72 SER A C 1
ATOM 611 O O . SER A 1 72 ? 55.066 18.028 -76.122 1.00 79.94 72 SER A O 1
ATOM 613 N N . ILE A 1 73 ? 55.405 17.558 -73.938 1.00 88.19 73 ILE A N 1
ATOM 614 C CA . ILE A 1 73 ? 54.126 16.903 -73.656 1.00 88.19 73 ILE A CA 1
ATOM 615 C C . ILE A 1 73 ? 53.264 17.921 -72.910 1.00 88.19 73 ILE A C 1
ATOM 617 O O . ILE A 1 73 ? 53.741 18.562 -71.975 1.00 88.19 73 ILE A O 1
ATOM 621 N N . THR A 1 74 ? 52.010 18.084 -73.324 1.00 89.94 74 THR A N 1
ATOM 622 C CA . THR A 1 74 ? 51.042 18.907 -72.592 1.00 89.94 74 THR A CA 1
ATOM 623 C C . THR A 1 74 ? 50.337 18.041 -71.558 1.00 89.94 74 THR A C 1
ATOM 625 O O . THR A 1 74 ? 49.850 16.960 -71.896 1.00 89.94 74 THR A O 1
ATOM 628 N N . GLU A 1 75 ? 50.278 18.518 -70.315 1.00 92.81 75 GLU A N 1
ATOM 629 C CA . GLU A 1 75 ? 49.690 17.800 -69.183 1.00 92.81 75 GLU A CA 1
ATOM 630 C C . GLU A 1 75 ? 48.478 18.562 -68.619 1.00 92.81 75 GLU A C 1
ATOM 632 O O . GLU A 1 75 ? 48.497 19.789 -68.527 1.00 92.81 75 GLU A O 1
ATOM 637 N N . LEU A 1 76 ? 47.420 17.839 -68.247 1.00 90.50 76 LEU A N 1
ATOM 638 C CA . LEU A 1 76 ? 46.215 18.376 -67.613 1.00 90.50 76 LEU A CA 1
ATOM 639 C C . LEU A 1 76 ? 45.855 17.541 -66.379 1.00 90.50 76 LEU A C 1
ATOM 641 O O . LEU A 1 76 ? 45.570 16.347 -66.486 1.00 90.50 76 LEU A O 1
ATOM 645 N N . GLU A 1 77 ? 45.816 18.182 -65.212 1.00 91.00 77 GLU A N 1
ATOM 646 C CA . GLU A 1 77 ? 45.441 17.537 -63.952 1.00 91.00 77 GLU A CA 1
ATOM 647 C C . GLU A 1 77 ? 43.919 17.463 -63.770 1.00 91.00 77 GLU A C 1
ATOM 649 O O . GLU A 1 77 ? 43.199 18.466 -63.805 1.00 91.00 77 GLU A O 1
ATOM 654 N N . ILE A 1 78 ? 43.417 16.260 -63.499 1.00 89.12 78 ILE A N 1
ATOM 655 C CA . ILE A 1 78 ? 41.995 15.974 -63.329 1.00 89.12 78 ILE A CA 1
ATOM 656 C C . ILE A 1 78 ? 41.789 15.267 -61.992 1.00 89.12 78 ILE A C 1
ATOM 658 O O . ILE A 1 78 ? 42.162 14.116 -61.797 1.00 89.12 78 ILE A O 1
ATOM 662 N N . LYS A 1 79 ? 41.146 15.956 -61.048 1.00 88.75 79 LYS A N 1
ATOM 663 C CA . LYS A 1 79 ? 40.845 15.429 -59.710 1.00 88.75 79 LYS A CA 1
ATOM 664 C C . LYS A 1 79 ? 39.356 15.157 -59.555 1.00 88.75 79 LYS A C 1
ATOM 666 O O . LYS A 1 79 ? 38.571 16.108 -59.596 1.00 88.75 79 LYS A O 1
ATOM 671 N N . ILE A 1 80 ? 39.000 13.890 -59.337 1.00 87.00 80 ILE A N 1
ATOM 672 C CA . ILE A 1 80 ? 37.631 13.435 -59.059 1.00 87.00 80 ILE A CA 1
ATOM 673 C C . ILE A 1 80 ? 37.481 13.209 -57.550 1.00 87.00 80 ILE A C 1
ATOM 675 O O . ILE A 1 80 ? 38.181 12.374 -56.973 1.00 87.00 80 ILE A O 1
ATOM 679 N N . LYS A 1 81 ? 36.591 13.964 -56.893 1.00 84.50 81 LYS A N 1
ATOM 680 C CA . LYS A 1 81 ? 36.348 13.851 -55.440 1.00 84.50 81 LYS A CA 1
ATOM 681 C C . LYS A 1 81 ? 35.563 12.570 -55.097 1.00 84.50 81 LYS A C 1
ATOM 683 O O . LYS A 1 81 ? 34.734 12.155 -55.902 1.00 84.50 81 LYS A O 1
ATOM 688 N N . PRO A 1 82 ? 35.784 11.941 -53.925 1.00 83.25 82 PRO A N 1
ATOM 689 C CA . PRO A 1 82 ? 34.952 10.831 -53.459 1.00 83.25 82 PRO A CA 1
ATOM 690 C C . PRO A 1 82 ? 33.547 11.309 -53.048 1.00 83.25 82 PRO A C 1
ATOM 692 O O . PRO A 1 82 ? 33.378 12.484 -52.708 1.00 83.25 82 PRO A O 1
ATOM 695 N N . PRO A 1 83 ? 32.534 10.425 -53.066 1.00 83.62 83 PRO A N 1
ATOM 696 C CA . PRO A 1 83 ? 31.189 10.771 -52.621 1.00 83.62 83 PRO A CA 1
ATOM 697 C C . PRO A 1 83 ? 31.137 11.052 -51.112 1.00 83.62 83 PRO A C 1
ATOM 699 O O . PRO A 1 83 ? 31.847 10.430 -50.317 1.00 83.62 83 PRO A O 1
ATOM 702 N N . PHE A 1 84 ? 30.263 11.973 -50.698 1.00 82.69 84 PHE A N 1
ATOM 703 C CA . PHE A 1 84 ? 30.210 12.444 -49.309 1.00 82.69 84 PHE A CA 1
ATOM 704 C C . PHE A 1 84 ? 29.795 11.351 -48.307 1.00 82.69 84 PHE A C 1
ATOM 706 O O . PHE A 1 84 ? 30.319 11.333 -47.199 1.00 82.69 84 PHE A O 1
ATOM 713 N N . TRP A 1 85 ? 28.946 10.391 -48.693 1.00 81.00 85 TRP A N 1
ATOM 714 C CA . TRP A 1 85 ? 28.504 9.297 -47.810 1.00 81.00 85 TRP A CA 1
ATOM 715 C C . TRP A 1 85 ? 29.593 8.258 -47.504 1.00 81.00 85 TRP A C 1
ATOM 717 O O . TRP A 1 85 ? 29.457 7.475 -46.573 1.00 81.00 85 TRP A O 1
ATOM 727 N N . GLN A 1 86 ? 30.689 8.245 -48.266 1.00 83.06 86 GLN A N 1
ATOM 728 C CA . GLN A 1 86 ? 31.867 7.418 -47.967 1.00 83.06 86 GLN A CA 1
ATOM 729 C C . GLN A 1 86 ? 32.910 8.175 -47.135 1.00 83.06 86 GLN A C 1
ATOM 731 O O . GLN A 1 86 ? 33.976 7.641 -46.832 1.00 83.06 86 GLN A O 1
ATOM 736 N N . SER A 1 87 ? 32.633 9.430 -46.777 1.00 88.50 87 SER A N 1
ATOM 737 C CA . SER A 1 87 ? 33.529 10.215 -45.934 1.00 88.50 87 SER A CA 1
ATOM 738 C C . SER A 1 87 ? 33.436 9.754 -44.482 1.00 8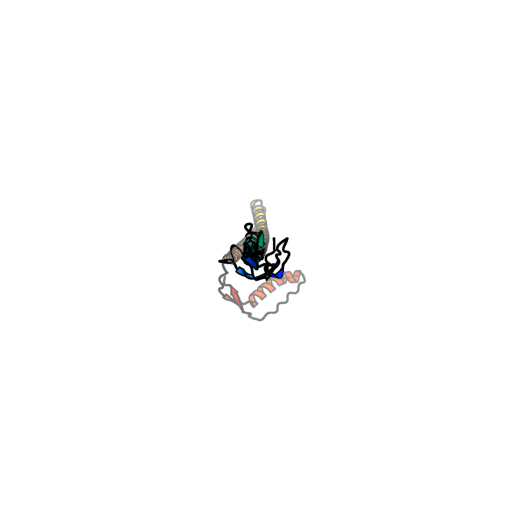8.50 87 SER A C 1
ATOM 740 O O . SER A 1 87 ? 32.350 9.489 -43.971 1.00 88.50 87 SER A O 1
ATOM 742 N N . TRP A 1 88 ? 34.575 9.726 -43.787 1.00 87.81 88 TRP A N 1
ATOM 743 C CA . TRP A 1 88 ? 34.667 9.263 -42.397 1.00 87.81 88 TRP A CA 1
ATOM 744 C C . TRP A 1 88 ? 33.668 9.953 -41.454 1.00 87.81 88 TRP A C 1
ATOM 746 O O . TRP A 1 88 ? 33.048 9.302 -40.618 1.00 87.81 88 TRP A O 1
ATOM 756 N N . TRP A 1 89 ? 33.478 11.268 -41.602 1.00 91.00 89 TRP A N 1
ATOM 757 C CA . TRP A 1 89 ? 32.552 12.033 -40.763 1.00 91.00 89 TRP A CA 1
ATOM 758 C C . TRP A 1 89 ? 31.087 11.599 -40.942 1.00 91.00 89 TRP A C 1
ATOM 760 O O . TRP A 1 89 ? 30.325 11.647 -39.981 1.00 91.00 89 TRP A O 1
ATOM 770 N N . PHE A 1 90 ? 30.694 11.149 -42.139 1.00 93.19 90 PHE A N 1
ATOM 771 C CA . PHE A 1 90 ? 29.331 10.695 -42.421 1.00 93.19 90 PHE A CA 1
ATOM 772 C C . PHE A 1 90 ? 29.080 9.311 -41.816 1.00 93.19 90 PHE A C 1
ATOM 774 O O . PHE A 1 90 ? 28.068 9.103 -41.155 1.00 93.19 90 PHE A O 1
ATOM 781 N N . ILE A 1 91 ? 30.049 8.399 -41.947 1.00 91.75 91 ILE A N 1
ATOM 782 C CA . ILE A 1 91 ? 30.007 7.081 -41.294 1.00 91.75 91 ILE A CA 1
ATOM 783 C C . ILE A 1 91 ? 29.924 7.244 -39.769 1.00 91.75 91 ILE A C 1
ATOM 785 O O . ILE A 1 91 ? 29.121 6.583 -39.113 1.00 91.75 91 ILE A O 1
ATOM 789 N N . LEU A 1 92 ? 30.713 8.162 -39.196 1.00 96.00 92 LEU A N 1
ATOM 790 C CA . LEU A 1 92 ? 30.646 8.488 -37.770 1.00 96.00 92 LEU A CA 1
ATOM 791 C C . LEU A 1 92 ? 29.248 8.983 -37.365 1.00 96.00 92 LEU A C 1
ATOM 793 O O . LEU A 1 92 ? 28.738 8.586 -36.318 1.00 96.00 92 LEU A O 1
ATOM 797 N N . LEU A 1 93 ? 28.624 9.827 -38.190 1.00 96.50 93 LEU A N 1
ATOM 798 C CA . LEU A 1 93 ? 27.274 10.330 -37.948 1.00 96.50 93 LEU A CA 1
ATOM 799 C C . LEU A 1 93 ? 26.238 9.198 -37.967 1.00 96.50 93 LEU A C 1
ATOM 801 O O . LEU A 1 93 ? 25.414 9.136 -37.057 1.00 96.50 93 LEU A O 1
ATOM 805 N N . GLU A 1 94 ? 26.298 8.273 -38.928 1.00 96.06 94 GLU A N 1
ATOM 806 C CA . GLU A 1 94 ? 25.400 7.108 -38.949 1.00 96.06 94 GLU A CA 1
ATOM 807 C C . GLU A 1 94 ? 25.561 6.231 -37.703 1.00 96.06 94 GLU A C 1
ATOM 809 O O . GLU A 1 94 ? 24.567 5.862 -37.072 1.00 96.06 94 GLU A O 1
ATOM 814 N N . ILE A 1 95 ? 26.804 5.958 -37.288 1.00 97.19 95 ILE A N 1
ATOM 815 C CA . ILE A 1 95 ? 27.084 5.205 -36.058 1.00 97.19 95 ILE A CA 1
ATOM 816 C C . ILE A 1 95 ? 26.479 5.916 -34.842 1.00 97.19 95 ILE A C 1
ATOM 818 O O . ILE A 1 95 ? 25.852 5.268 -34.004 1.00 97.19 95 ILE A O 1
ATOM 822 N N . LEU A 1 96 ? 26.614 7.243 -34.746 1.00 98.00 96 LEU A N 1
ATOM 823 C CA . LEU A 1 96 ? 26.036 8.027 -33.652 1.00 98.00 96 LEU A CA 1
ATOM 824 C C . LEU A 1 96 ? 24.505 7.986 -33.641 1.00 98.00 96 LEU A C 1
ATOM 826 O O . LEU A 1 96 ? 23.913 7.914 -32.561 1.00 98.00 96 LEU A O 1
ATOM 830 N N . VAL A 1 97 ? 23.857 8.020 -34.807 1.00 98.19 97 VAL A N 1
ATOM 831 C CA . VAL A 1 97 ? 22.395 7.899 -34.919 1.00 98.19 97 VAL A CA 1
ATOM 832 C C . VAL A 1 97 ? 21.939 6.531 -34.420 1.00 98.19 97 VAL A C 1
ATOM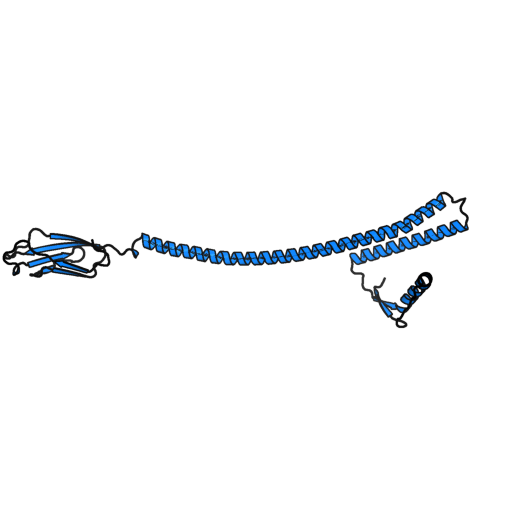 834 O O . VAL A 1 97 ? 21.055 6.452 -33.565 1.00 98.19 97 VAL A O 1
ATOM 837 N N . VAL A 1 98 ? 22.581 5.458 -34.887 1.00 98.25 98 VAL A N 1
ATOM 838 C CA . VAL A 1 98 ? 22.273 4.087 -34.459 1.00 98.25 98 VAL A CA 1
ATOM 839 C C . VAL A 1 98 ? 22.509 3.924 -32.956 1.00 98.25 98 VAL A C 1
ATOM 841 O O . VAL A 1 98 ? 21.650 3.402 -32.247 1.00 98.25 98 VAL A O 1
ATOM 844 N N . PHE A 1 99 ? 23.624 4.436 -32.435 1.00 98.38 99 PHE A N 1
ATOM 845 C CA . PHE A 1 99 ? 23.948 4.383 -31.010 1.00 98.38 99 PHE A CA 1
ATOM 846 C C . PHE A 1 99 ? 22.921 5.128 -30.140 1.00 98.38 99 PHE A C 1
ATOM 848 O O . PHE A 1 99 ? 22.464 4.595 -29.127 1.00 98.38 99 PHE A O 1
ATOM 855 N N . ASN A 1 100 ? 22.485 6.324 -30.552 1.00 98.38 100 ASN A N 1
ATOM 856 C CA . ASN A 1 100 ? 21.422 7.057 -29.857 1.00 98.38 100 ASN A CA 1
ATOM 857 C C . ASN A 1 100 ? 20.095 6.294 -29.880 1.00 98.38 100 ASN A C 1
ATOM 859 O O . ASN A 1 100 ? 19.402 6.238 -28.863 1.00 98.38 100 ASN A O 1
ATOM 863 N N . LEU A 1 101 ? 19.755 5.674 -31.010 1.00 98.56 101 LEU A N 1
ATOM 864 C CA . LEU A 1 101 ? 18.549 4.863 -31.137 1.00 98.56 101 LEU A CA 1
ATOM 865 C C . LEU A 1 101 ? 18.588 3.658 -30.182 1.00 98.56 101 LEU A C 1
ATOM 867 O O . LEU A 1 101 ? 17.606 3.404 -29.483 1.00 98.56 101 LEU A O 1
ATOM 871 N N . PHE A 1 102 ? 19.740 2.993 -30.047 1.00 98.50 102 PHE A N 1
ATOM 872 C CA . PHE A 1 102 ? 19.945 1.949 -29.038 1.00 98.50 102 PHE A CA 1
ATOM 873 C C . PHE A 1 102 ? 19.755 2.463 -27.606 1.00 98.50 102 PHE A C 1
ATOM 875 O O . PHE A 1 102 ? 19.053 1.823 -26.821 1.00 98.50 102 PHE A O 1
ATOM 882 N N . ILE A 1 103 ? 20.315 3.629 -27.261 1.00 98.38 103 ILE A N 1
ATOM 883 C CA . ILE A 1 103 ? 20.133 4.237 -25.933 1.00 98.38 103 ILE A CA 1
ATOM 884 C C . ILE A 1 103 ? 18.655 4.540 -25.670 1.00 98.38 103 ILE A C 1
ATOM 886 O O . ILE A 1 103 ? 18.155 4.251 -24.582 1.00 98.38 103 ILE A O 1
ATOM 890 N N . LEU A 1 104 ? 17.940 5.109 -26.642 1.00 98.25 104 LEU A N 1
ATOM 891 C CA . LEU A 1 104 ? 16.522 5.439 -26.498 1.00 98.25 104 LEU A CA 1
ATOM 892 C C . LEU A 1 104 ? 15.670 4.188 -26.276 1.00 98.25 104 LEU A C 1
ATOM 894 O O . LEU A 1 104 ? 14.857 4.169 -25.349 1.00 98.25 104 LEU A O 1
ATOM 898 N N . ILE A 1 105 ? 15.899 3.130 -27.059 1.00 97.88 105 ILE A N 1
ATOM 899 C CA . ILE A 1 105 ? 15.210 1.844 -26.893 1.00 97.88 105 ILE A CA 1
ATOM 900 C C . ILE A 1 105 ? 15.521 1.250 -25.519 1.00 97.88 105 ILE A C 1
ATOM 902 O O . ILE A 1 105 ? 14.604 0.874 -24.789 1.00 97.88 105 ILE A O 1
ATOM 906 N N . TYR A 1 106 ? 16.794 1.220 -25.121 1.00 97.81 106 TYR A N 1
ATOM 907 C CA . TYR A 1 106 ? 17.199 0.708 -23.815 1.00 97.81 106 TYR A CA 1
ATOM 908 C C . TYR A 1 106 ? 16.518 1.470 -22.667 1.00 97.81 106 TYR A C 1
ATOM 910 O O . TYR A 1 106 ? 15.907 0.863 -21.785 1.00 97.81 106 TYR A O 1
ATOM 918 N N . ARG A 1 107 ? 16.537 2.810 -22.709 1.00 97.50 107 ARG A N 1
ATOM 919 C CA . ARG A 1 107 ? 15.878 3.664 -21.707 1.00 97.50 107 ARG A CA 1
ATOM 920 C C . ARG A 1 107 ? 14.370 3.438 -21.664 1.00 97.50 107 ARG A C 1
ATOM 922 O O . ARG A 1 107 ? 13.804 3.388 -20.573 1.00 97.50 107 ARG A O 1
ATOM 929 N N . TYR A 1 108 ? 13.724 3.290 -22.818 1.00 97.19 108 TYR A N 1
ATOM 930 C CA . TYR A 1 108 ? 12.292 3.008 -22.905 1.00 97.19 108 TYR A CA 1
ATOM 931 C C . TYR A 1 108 ? 11.938 1.664 -22.250 1.00 97.19 108 TYR A C 1
ATOM 933 O O . TYR A 1 108 ? 11.032 1.603 -21.414 1.00 97.19 108 TYR A O 1
ATOM 941 N N . LEU A 1 109 ? 12.695 0.606 -22.562 1.00 96.25 109 LEU A N 1
ATOM 942 C CA . LEU A 1 109 ? 12.475 -0.735 -22.013 1.00 96.25 109 LEU A CA 1
ATOM 943 C C . LEU A 1 109 ? 12.656 -0.775 -20.491 1.00 96.25 109 LEU A C 1
ATOM 945 O O . LEU A 1 109 ? 11.818 -1.341 -19.785 1.00 96.25 109 LEU A O 1
ATOM 949 N N . VAL A 1 110 ? 13.717 -0.147 -19.974 1.00 97.12 110 VAL A N 1
ATOM 950 C CA . VAL A 1 110 ? 13.970 -0.074 -18.526 1.00 97.12 110 VAL A CA 1
ATOM 951 C C . VAL A 1 110 ? 12.873 0.727 -17.827 1.00 97.12 110 VAL A C 1
ATOM 953 O O . VAL A 1 110 ? 12.284 0.239 -16.864 1.00 97.12 110 VAL A O 1
ATOM 956 N N . LYS A 1 111 ? 12.523 1.912 -18.344 1.00 96.38 111 LYS A N 1
ATOM 957 C CA . LYS A 1 111 ? 11.479 2.766 -17.758 1.00 96.38 111 LYS A CA 1
ATOM 958 C C . LYS A 1 111 ? 10.127 2.053 -17.682 1.00 96.38 111 LYS A C 1
ATOM 960 O O . LYS A 1 111 ? 9.437 2.171 -16.674 1.00 96.38 111 LYS A O 1
ATOM 965 N N . SER A 1 112 ? 9.764 1.284 -18.709 1.00 94.56 112 SER A N 1
ATOM 966 C CA . SER A 1 112 ? 8.521 0.503 -18.714 1.00 94.56 112 SER A CA 1
ATOM 967 C C . SER A 1 112 ? 8.483 -0.533 -17.584 1.00 94.56 112 SER A C 1
ATOM 969 O O . SER A 1 112 ? 7.489 -0.624 -16.863 1.00 94.56 112 SER A O 1
ATOM 971 N N . LYS A 1 113 ? 9.581 -1.273 -17.368 1.00 95.06 113 LYS A N 1
ATOM 972 C CA . LYS A 1 113 ? 9.681 -2.252 -16.272 1.00 95.06 113 LYS A CA 1
ATOM 973 C C . LYS A 1 113 ? 9.626 -1.584 -14.899 1.00 95.06 113 LYS A C 1
ATOM 975 O O . LYS A 1 113 ? 8.866 -2.030 -14.044 1.00 95.06 113 LYS A O 1
ATOM 980 N N . THR A 1 114 ? 10.381 -0.502 -14.706 1.00 95.75 114 THR A N 1
ATOM 981 C CA . THR A 1 114 ? 10.406 0.235 -13.436 1.00 95.75 114 THR A CA 1
ATOM 982 C C . THR A 1 114 ? 9.040 0.823 -13.100 1.00 95.75 114 THR A C 1
ATOM 984 O O . THR A 1 114 ? 8.597 0.700 -11.965 1.00 95.75 114 THR A O 1
ATOM 987 N N . ASN A 1 115 ? 8.329 1.390 -14.080 1.00 96.00 115 ASN A N 1
ATOM 988 C CA . ASN A 1 115 ? 6.989 1.936 -13.862 1.00 96.00 115 ASN A CA 1
ATOM 989 C C . ASN A 1 115 ? 5.984 0.859 -13.437 1.00 96.00 115 ASN A C 1
ATOM 991 O O . ASN A 1 115 ? 5.194 1.100 -12.531 1.00 96.00 115 ASN A O 1
ATOM 995 N N . LYS A 1 116 ? 6.034 -0.334 -14.046 1.00 95.50 116 LYS A N 1
ATOM 996 C CA . LYS A 1 116 ? 5.173 -1.459 -13.645 1.00 95.50 116 LYS A CA 1
ATOM 997 C C . LYS A 1 116 ? 5.464 -1.920 -12.219 1.00 95.50 116 LYS A C 1
ATOM 999 O O . LYS A 1 116 ? 4.534 -2.145 -11.452 1.00 95.50 116 LYS A O 1
ATOM 1004 N N . LEU A 1 117 ? 6.743 -2.039 -11.859 1.00 96.38 117 LEU A N 1
ATOM 1005 C CA . LEU A 1 117 ? 7.139 -2.408 -10.500 1.00 96.38 117 LEU A CA 1
ATOM 1006 C C . LEU A 1 117 ? 6.685 -1.355 -9.483 1.00 96.38 117 LEU A C 1
ATOM 1008 O O . LEU A 1 117 ? 6.126 -1.706 -8.449 1.00 96.38 117 LEU A O 1
ATOM 1012 N N . LEU A 1 118 ? 6.882 -0.076 -9.801 1.00 96.88 118 LEU A N 1
ATOM 1013 C CA . LEU A 1 118 ? 6.478 1.035 -8.946 1.00 96.88 118 LEU A CA 1
ATOM 1014 C C . LEU A 1 118 ? 4.956 1.075 -8.760 1.00 96.88 118 LEU A C 1
ATOM 1016 O O . LEU A 1 118 ? 4.478 1.289 -7.651 1.00 96.88 118 LEU A O 1
ATOM 1020 N N . GLN A 1 119 ? 4.190 0.818 -9.823 1.00 96.88 119 GLN A N 1
ATOM 1021 C CA . GLN A 1 119 ? 2.737 0.719 -9.742 1.00 96.88 119 GLN A CA 1
ATOM 1022 C C . GLN A 1 119 ? 2.302 -0.436 -8.830 1.00 96.88 119 GLN A C 1
ATOM 1024 O O . GLN A 1 119 ? 1.511 -0.215 -7.919 1.00 96.88 119 GLN A O 1
ATOM 1029 N N . ALA A 1 120 ? 2.874 -1.631 -9.006 1.00 96.31 120 ALA A N 1
ATOM 1030 C CA . ALA A 1 120 ? 2.566 -2.781 -8.155 1.00 96.31 120 ALA A CA 1
ATOM 1031 C C . ALA A 1 120 ? 2.922 -2.529 -6.675 1.00 96.31 120 ALA A C 1
ATOM 1033 O O . ALA A 1 120 ? 2.186 -2.927 -5.773 1.00 96.31 120 ALA A O 1
ATOM 1034 N N . GLN A 1 121 ? 4.034 -1.834 -6.409 1.00 96.94 121 GLN A N 1
ATOM 1035 C CA . GLN A 1 121 ? 4.408 -1.420 -5.054 1.00 96.94 121 GLN A CA 1
ATOM 1036 C C . GLN A 1 121 ? 3.417 -0.409 -4.469 1.00 96.94 121 GLN A C 1
ATOM 1038 O O . GLN A 1 121 ? 3.002 -0.570 -3.323 1.00 96.94 121 GLN A O 1
ATOM 1043 N N . ASN A 1 122 ? 2.996 0.591 -5.245 1.00 97.00 122 ASN A N 1
ATOM 1044 C CA . ASN A 1 122 ? 2.008 1.579 -4.807 1.00 97.00 122 ASN A CA 1
ATOM 1045 C C . ASN A 1 122 ? 0.649 0.938 -4.503 1.00 97.00 122 ASN A C 1
ATOM 1047 O O . ASN A 1 122 ? 0.041 1.256 -3.483 1.00 97.00 122 ASN A O 1
ATOM 1051 N N . GLU A 1 123 ? 0.197 0.003 -5.340 1.00 97.38 123 GLU A N 1
ATOM 1052 C CA . GLU A 1 123 ? -1.025 -0.772 -5.102 1.00 97.38 123 GLU A CA 1
ATOM 1053 C C . GLU A 1 123 ? -0.908 -1.588 -3.807 1.00 97.38 123 GLU A C 1
ATOM 1055 O O . GLU A 1 123 ? -1.805 -1.550 -2.963 1.00 97.38 123 GLU A O 1
ATOM 1060 N N . LYS A 1 124 ? 0.235 -2.250 -3.579 1.00 97.38 124 LYS A N 1
ATOM 1061 C CA . LYS A 1 124 ? 0.471 -3.003 -2.342 1.00 97.38 124 LYS A CA 1
ATOM 1062 C C . LYS A 1 124 ? 0.491 -2.109 -1.101 1.00 97.38 124 LYS A C 1
ATOM 1064 O O . LYS A 1 124 ? -0.080 -2.488 -0.081 1.00 97.38 124 LYS A O 1
ATOM 1069 N N . ILE A 1 125 ? 1.132 -0.943 -1.177 1.00 97.94 125 ILE A N 1
ATOM 1070 C CA . ILE A 1 125 ? 1.163 0.040 -0.085 1.00 97.94 125 ILE A CA 1
ATOM 1071 C C . ILE A 1 125 ? -0.250 0.551 0.205 1.00 97.94 125 ILE A C 1
ATOM 1073 O O . ILE A 1 125 ? -0.633 0.652 1.367 1.00 97.94 125 ILE A O 1
ATOM 1077 N N . SER A 1 126 ? -1.039 0.838 -0.832 1.00 97.62 126 SER A N 1
ATOM 1078 C CA . SER A 1 126 ? -2.422 1.290 -0.677 1.00 97.62 126 SER A CA 1
ATOM 1079 C C . SER A 1 126 ? -3.283 0.247 0.039 1.00 97.62 126 SER A C 1
ATOM 1081 O O . SER A 1 126 ? -3.998 0.600 0.976 1.00 97.62 126 SER A O 1
ATOM 1083 N N . GLU A 1 127 ? -3.154 -1.027 -0.332 1.00 98.00 127 GLU A N 1
ATOM 1084 C CA . GLU A 1 127 ? -3.872 -2.127 0.318 1.00 98.00 127 GLU A CA 1
ATOM 1085 C C . GLU A 1 127 ? -3.463 -2.287 1.790 1.00 98.00 127 GLU A C 1
ATOM 1087 O O . GLU A 1 127 ? -4.316 -2.369 2.671 1.00 98.00 127 GLU A O 1
ATOM 1092 N N . VAL A 1 128 ? -2.160 -2.257 2.084 1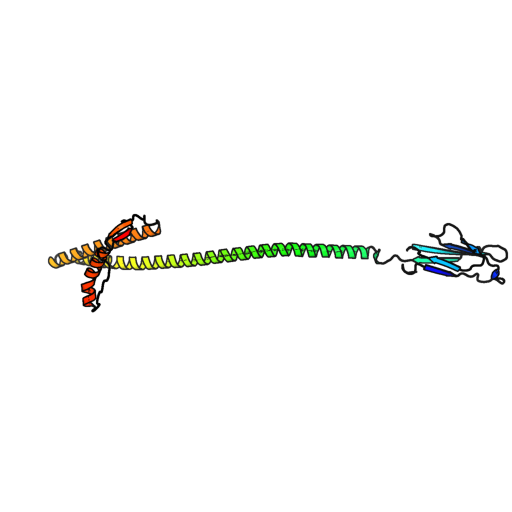.00 97.94 128 VAL A N 1
ATOM 1093 C CA . VAL A 1 128 ? -1.659 -2.343 3.467 1.00 97.94 128 VAL A CA 1
ATOM 1094 C C . VAL A 1 128 ? -2.131 -1.153 4.306 1.00 97.94 128 VAL A C 1
ATOM 1096 O O . VAL A 1 128 ? -2.559 -1.343 5.441 1.00 97.94 128 VAL A O 1
ATOM 1099 N N . ASN A 1 129 ? -2.116 0.064 3.758 1.00 97.94 129 ASN A N 1
ATOM 1100 C CA . ASN A 1 129 ? -2.610 1.251 4.458 1.00 97.94 129 ASN A CA 1
ATOM 1101 C C . ASN A 1 129 ? -4.111 1.166 4.751 1.00 97.94 129 ASN A C 1
ATOM 1103 O O . ASN A 1 129 ? -4.550 1.580 5.824 1.00 97.94 129 ASN A O 1
ATOM 1107 N N . LYS A 1 130 ? -4.898 0.609 3.824 1.00 97.94 130 LYS A N 1
ATOM 1108 C CA . LYS A 1 130 ? -6.327 0.377 4.039 1.00 97.94 130 LYS A CA 1
ATOM 1109 C C . LYS A 1 130 ? -6.557 -0.607 5.188 1.00 97.94 130 LYS A C 1
ATOM 1111 O O . LYS A 1 130 ? -7.291 -0.282 6.117 1.00 97.94 130 LYS A O 1
ATOM 1116 N N . GLN A 1 131 ? -5.871 -1.750 5.172 1.00 97.75 131 GLN A N 1
ATOM 1117 C CA . GLN A 1 131 ? -5.951 -2.750 6.244 1.00 97.75 131 GLN A CA 1
ATOM 1118 C C . GLN A 1 131 ? -5.507 -2.178 7.597 1.00 97.75 131 GLN A C 1
ATOM 1120 O O . GLN A 1 131 ? -6.146 -2.423 8.620 1.00 97.75 131 GLN A O 1
ATOM 1125 N N . LEU A 1 132 ? -4.443 -1.370 7.606 1.00 98.19 132 LEU A N 1
ATOM 1126 C CA . LEU A 1 132 ? -3.964 -0.700 8.811 1.00 98.19 132 LEU A CA 1
ATOM 1127 C C . LEU A 1 132 ? -5.013 0.271 9.366 1.00 98.19 132 LEU A C 1
ATOM 1129 O O . LEU A 1 132 ? -5.272 0.262 10.566 1.00 98.19 132 LEU A O 1
ATOM 1133 N N . SER A 1 133 ? -5.651 1.064 8.502 1.00 98.00 133 SER A N 1
ATOM 1134 C CA . SER A 1 133 ? -6.704 2.004 8.899 1.00 98.00 133 SER A CA 1
ATOM 1135 C C . SER A 1 133 ? -7.946 1.292 9.447 1.00 98.00 133 SER A C 1
ATOM 1137 O O . SER A 1 133 ? -8.499 1.705 10.468 1.00 98.00 133 SER A O 1
ATOM 1139 N N . GLU A 1 134 ? -8.363 0.190 8.819 1.00 98.06 134 GLU A N 1
ATOM 1140 C CA . GLU A 1 134 ? -9.470 -0.644 9.303 1.00 98.06 134 GLU A CA 1
ATOM 1141 C C . GLU A 1 134 ? -9.147 -1.263 10.672 1.00 98.06 134 GLU A C 1
ATOM 1143 O O . GLU A 1 134 ? -9.966 -1.197 11.593 1.00 98.06 134 GLU A O 1
ATOM 1148 N N . SER A 1 135 ? -7.928 -1.783 10.846 1.00 97.44 135 SER A N 1
ATOM 1149 C CA . SER A 1 135 ? -7.460 -2.313 12.129 1.00 97.44 135 SER A CA 1
ATOM 1150 C C . SER A 1 135 ? -7.383 -1.232 13.208 1.00 97.44 135 SER A C 1
ATOM 1152 O O . SER A 1 135 ? -7.774 -1.482 14.346 1.00 97.44 135 SER A O 1
ATOM 1154 N N . GLU A 1 136 ? -6.900 -0.030 12.882 1.00 98.06 136 GLU A N 1
ATOM 1155 C CA . GLU A 1 136 ? -6.842 1.102 13.813 1.00 98.06 136 GLU A CA 1
ATOM 1156 C C . GLU A 1 136 ? -8.249 1.502 14.272 1.00 98.06 136 GLU A C 1
ATOM 1158 O O . GLU A 1 136 ? -8.483 1.714 15.464 1.00 98.06 136 GLU A O 1
ATOM 1163 N N . LYS A 1 137 ? -9.206 1.562 13.339 1.00 97.81 137 LYS A N 1
ATOM 1164 C CA . LYS A 1 137 ? -10.606 1.856 13.651 1.00 97.81 137 LYS A CA 1
ATOM 1165 C C . LYS A 1 137 ? -11.198 0.799 14.583 1.00 97.81 137 LYS A C 1
ATOM 1167 O O . LYS A 1 137 ? -11.756 1.159 15.617 1.00 97.81 137 LYS A O 1
ATOM 1172 N N . SER A 1 138 ? -11.017 -0.484 14.266 1.00 96.38 138 SER A N 1
ATOM 1173 C CA . SER A 1 138 ? -11.488 -1.581 15.119 1.00 96.38 138 SER A CA 1
ATOM 1174 C C . SER A 1 138 ? -10.858 -1.535 16.513 1.00 96.38 138 SER A C 1
ATOM 1176 O O . SER A 1 138 ? -11.546 -1.777 17.504 1.00 96.38 138 SER A O 1
ATOM 1178 N N . LEU A 1 139 ? -9.569 -1.195 16.611 1.00 96.88 139 LEU A N 1
ATOM 1179 C CA . LEU A 1 139 ? -8.874 -1.057 17.889 1.00 96.88 139 LEU A CA 1
ATOM 1180 C C . LEU A 1 139 ? -9.454 0.098 18.716 1.00 96.88 139 LEU A C 1
ATOM 1182 O O . LEU A 1 139 ? -9.690 -0.062 19.913 1.00 96.88 139 LEU A O 1
ATOM 1186 N N . LYS A 1 140 ? -9.722 1.250 18.086 1.00 97.00 140 LYS A N 1
ATOM 1187 C CA . LYS A 1 140 ? -10.357 2.401 18.746 1.00 97.00 140 LYS A CA 1
ATOM 1188 C C . LYS A 1 140 ? -11.754 2.062 19.256 1.00 97.00 140 LYS A C 1
ATOM 1190 O O . LYS A 1 140 ? -12.077 2.410 20.387 1.00 97.00 140 LYS A O 1
ATOM 1195 N N . GLU A 1 141 ? -12.562 1.364 18.462 1.00 96.12 141 GLU A N 1
ATOM 1196 C CA . GLU A 1 141 ? -13.906 0.925 18.862 1.00 96.12 141 GLU A CA 1
ATOM 1197 C C . GLU A 1 141 ? -13.862 -0.068 20.033 1.00 96.12 141 GLU A C 1
ATOM 1199 O O . GLU A 1 141 ? -14.625 0.067 20.996 1.00 96.12 141 GLU A O 1
ATOM 1204 N N . LEU A 1 142 ? -12.928 -1.025 20.003 1.00 92.56 142 LEU A N 1
ATOM 1205 C CA . LEU A 1 142 ? -12.709 -1.963 21.103 1.00 92.56 142 LEU A CA 1
ATOM 1206 C C . LEU A 1 142 ? -12.276 -1.234 22.381 1.00 92.56 142 LEU A C 1
ATOM 1208 O O . LEU A 1 142 ? -12.802 -1.512 23.460 1.00 92.56 142 LEU A O 1
ATOM 1212 N N . ASN A 1 143 ? -11.355 -0.276 22.264 1.00 93.56 143 ASN A N 1
ATOM 1213 C CA . ASN A 1 143 ? -10.880 0.488 23.412 1.00 93.56 143 ASN A CA 1
ATOM 1214 C C . ASN A 1 143 ? -11.990 1.376 23.995 1.00 93.56 143 ASN A C 1
ATOM 1216 O O . ASN A 1 143 ? -12.216 1.351 25.198 1.00 93.56 143 ASN A O 1
ATOM 1220 N N . ALA A 1 144 ? -12.771 2.054 23.150 1.00 95.50 144 ALA A N 1
ATOM 1221 C CA . ALA A 1 144 ? -13.928 2.834 23.590 1.00 95.50 144 ALA A CA 1
ATOM 1222 C C . ALA A 1 144 ? -14.987 1.963 24.292 1.00 95.50 144 ALA A C 1
ATOM 1224 O O . ALA A 1 144 ? -15.582 2.372 25.291 1.00 95.50 144 ALA A O 1
ATOM 1225 N N . THR A 1 145 ? -15.204 0.738 23.803 1.00 90.19 145 THR A N 1
ATOM 1226 C CA . THR A 1 145 ? -16.100 -0.234 24.448 1.00 90.19 145 THR A CA 1
ATOM 1227 C C . THR A 1 145 ? -15.578 -0.635 25.828 1.00 90.19 145 THR A C 1
ATOM 1229 O O . THR A 1 145 ? -16.345 -0.667 26.793 1.00 90.19 145 THR A O 1
ATOM 1232 N N . LYS A 1 146 ? -14.271 -0.892 25.942 1.00 90.69 146 LYS A N 1
ATOM 1233 C CA . LYS A 1 146 ? -13.596 -1.214 27.204 1.00 90.69 146 LYS A CA 1
ATOM 1234 C C . LYS A 1 146 ? -13.674 -0.057 28.207 1.00 90.69 146 LYS A C 1
ATOM 1236 O O . LYS A 1 146 ? -14.022 -0.289 29.363 1.00 90.69 146 LYS A O 1
ATOM 1241 N N . ASP A 1 147 ? -13.437 1.175 27.764 1.00 93.56 147 ASP A N 1
ATOM 1242 C CA . ASP A 1 147 ? -13.517 2.378 28.602 1.00 93.56 147 ASP A CA 1
ATOM 1243 C C . ASP A 1 147 ? -14.941 2.600 29.130 1.00 93.56 147 ASP A C 1
ATOM 1245 O O . ASP A 1 147 ? -15.148 2.808 30.329 1.00 93.56 147 ASP A O 1
ATOM 1249 N N . LYS A 1 148 ? -15.948 2.472 28.254 1.00 92.88 148 LYS A N 1
ATOM 1250 C CA . LYS A 1 148 ? -17.363 2.554 28.643 1.00 92.88 148 LYS A CA 1
ATOM 1251 C C . LYS A 1 148 ? -17.721 1.487 29.678 1.00 92.88 148 LYS A C 1
ATOM 1253 O O . LYS A 1 148 ? -18.400 1.787 30.658 1.00 92.88 148 LYS A O 1
ATOM 1258 N N . PHE A 1 149 ? -17.258 0.256 29.479 1.00 89.44 149 PHE A N 1
ATOM 1259 C CA . PHE A 1 149 ? -17.499 -0.846 30.405 1.00 89.44 149 PHE A CA 1
ATOM 1260 C C . PHE A 1 149 ? -16.873 -0.591 31.782 1.00 89.44 149 PHE A C 1
ATOM 1262 O O . PHE A 1 149 ? -17.555 -0.739 32.796 1.00 89.44 149 PHE A O 1
ATOM 1269 N N . PHE A 1 150 ? -15.618 -0.133 31.840 1.00 89.88 150 PHE A N 1
ATOM 1270 C CA . PHE A 1 150 ? -14.986 0.216 33.114 1.00 89.88 150 PHE A CA 1
ATOM 1271 C C . PHE A 1 150 ? -15.682 1.372 33.826 1.00 89.88 150 PHE A C 1
ATOM 1273 O O . PHE A 1 150 ? -15.806 1.336 35.051 1.00 89.88 150 PHE A O 1
ATOM 1280 N N . SER A 1 151 ? -16.164 2.373 33.089 1.00 93.81 151 SER A N 1
ATOM 1281 C CA . SER A 1 151 ? -16.936 3.474 33.670 1.00 93.81 151 SER A CA 1
ATOM 1282 C C . SER A 1 151 ? -18.214 2.975 34.356 1.00 93.81 151 SER A C 1
ATOM 1284 O O . SER A 1 151 ? -18.463 3.337 35.507 1.00 93.81 151 SER A O 1
ATOM 1286 N N . ILE A 1 152 ? -18.963 2.081 33.698 1.00 91.12 152 ILE A N 1
ATOM 1287 C CA . ILE A 1 152 ? -20.178 1.463 34.255 1.00 91.12 152 ILE A CA 1
ATOM 1288 C C . ILE A 1 152 ? -19.843 0.663 35.518 1.00 91.12 152 ILE A C 1
ATOM 1290 O O . ILE A 1 152 ? -20.433 0.903 36.566 1.00 91.12 152 ILE A O 1
ATOM 1294 N N . ILE A 1 153 ? -18.838 -0.217 35.458 1.00 89.69 153 ILE A N 1
ATOM 1295 C CA . ILE A 1 153 ? -18.424 -1.019 36.620 1.00 89.69 153 ILE A CA 1
ATOM 1296 C C . ILE A 1 153 ? -17.993 -0.139 37.787 1.00 89.69 153 ILE A C 1
ATOM 1298 O O . ILE A 1 153 ? -18.337 -0.423 38.929 1.00 89.69 153 ILE A O 1
ATOM 1302 N N . SER A 1 154 ? -17.235 0.922 37.517 1.00 92.44 154 SER A N 1
ATOM 1303 C CA . SER A 1 154 ? -16.736 1.812 38.564 1.00 92.44 154 SER A CA 1
ATOM 1304 C C . SER A 1 154 ? -17.891 2.481 39.304 1.00 92.44 154 SER A C 1
ATOM 1306 O O . SER A 1 154 ? -17.873 2.556 40.530 1.00 92.44 154 SER A O 1
ATOM 1308 N N . HIS A 1 155 ? -18.918 2.927 38.579 1.00 93.19 155 HIS A N 1
ATOM 1309 C CA . HIS A 1 155 ? -20.131 3.481 39.171 1.00 93.19 155 HIS A CA 1
ATOM 1310 C C . HIS A 1 155 ? -20.921 2.424 39.961 1.00 93.19 155 HIS A C 1
ATOM 1312 O O . HIS A 1 155 ? -21.268 2.649 41.123 1.00 93.19 155 HIS A O 1
ATOM 1318 N N . ASP A 1 156 ? -21.143 1.256 39.361 1.00 90.31 156 ASP A N 1
ATOM 1319 C CA . ASP A 1 156 ? -21.945 0.181 39.952 1.00 90.31 156 ASP A CA 1
ATOM 1320 C C . ASP A 1 156 ? -21.273 -0.461 41.170 1.00 90.31 156 ASP A C 1
ATOM 1322 O O . ASP A 1 156 ? -21.966 -0.942 42.060 1.00 90.31 156 ASP A O 1
ATOM 1326 N N . LEU A 1 157 ? -19.941 -0.421 41.263 1.00 91.00 157 LEU A N 1
ATOM 1327 C CA . LEU A 1 157 ? -19.201 -0.790 42.470 1.00 91.00 157 LEU A CA 1
ATOM 1328 C C . LEU A 1 157 ? -19.199 0.332 43.510 1.00 91.00 157 LEU A C 1
ATOM 1330 O O . LEU A 1 157 ? -19.365 0.054 44.697 1.00 91.00 157 LEU A O 1
ATOM 1334 N N . LYS A 1 158 ? -19.021 1.595 43.097 1.00 91.56 158 LYS A N 1
ATOM 1335 C CA . LYS A 1 158 ? -18.942 2.734 44.024 1.00 91.56 158 LYS A CA 1
ATOM 1336 C C . LYS A 1 158 ? -20.206 2.864 44.868 1.00 91.56 158 LYS A C 1
ATOM 1338 O O . LYS A 1 158 ? -20.098 3.086 46.066 1.00 91.56 158 LYS A O 1
ATOM 1343 N N . ASN A 1 159 ? -21.384 2.684 44.275 1.00 91.25 159 ASN A N 1
ATOM 1344 C CA . ASN A 1 159 ? -22.661 2.844 44.973 1.00 91.25 159 ASN A CA 1
ATOM 1345 C C . ASN A 1 159 ? -22.845 1.895 46.177 1.00 91.25 159 ASN A C 1
ATOM 1347 O O . ASN A 1 159 ? -23.036 2.395 47.290 1.00 91.25 159 ASN A O 1
ATOM 1351 N N . PRO A 1 160 ? -22.761 0.556 46.029 1.00 90.06 160 PRO A N 1
ATOM 1352 C CA . PRO A 1 160 ? -22.866 -0.352 47.165 1.00 90.06 160 PRO A CA 1
ATOM 1353 C C . PRO A 1 160 ? -21.693 -0.188 48.140 1.00 90.06 160 PRO A C 1
ATOM 1355 O O . PRO A 1 160 ? -21.911 -0.316 49.339 1.00 90.06 160 PRO A O 1
ATOM 1358 N N . PHE A 1 161 ? -20.484 0.166 47.678 1.00 92.12 161 PHE A N 1
ATOM 1359 C CA . PHE A 1 161 ? -19.361 0.467 48.577 1.00 92.12 161 PHE A CA 1
ATOM 1360 C C . PHE A 1 161 ? -19.612 1.704 49.443 1.00 92.12 161 PHE A C 1
ATOM 1362 O O . PHE A 1 161 ? -19.405 1.646 50.651 1.00 92.12 161 PHE A O 1
ATOM 1369 N N . SER A 1 162 ? -20.082 2.808 48.858 1.00 92.12 162 SER A N 1
ATOM 1370 C CA . SER A 1 162 ? -20.435 4.021 49.602 1.00 92.12 162 SER A CA 1
ATOM 1371 C C . SER A 1 162 ? -21.571 3.759 50.590 1.00 92.12 162 SER A C 1
ATOM 1373 O O . SER A 1 162 ? -21.519 4.245 51.716 1.00 92.12 162 SER A O 1
ATOM 1375 N N . SER A 1 163 ? -22.566 2.953 50.201 1.00 90.94 163 SER A N 1
ATOM 1376 C CA . SER A 1 163 ? -23.648 2.556 51.106 1.00 90.94 163 SER A CA 1
ATOM 1377 C C . SER A 1 163 ? -23.139 1.702 52.265 1.00 90.94 163 SER A C 1
ATOM 1379 O O . SER A 1 163 ? -23.523 1.936 53.407 1.00 90.94 163 SER A O 1
ATOM 1381 N N . LEU A 1 164 ? -22.275 0.722 51.983 1.00 92.94 164 LEU A N 1
ATOM 1382 C CA . LEU A 1 164 ? -21.689 -0.157 52.992 1.00 92.94 164 LEU A CA 1
ATOM 1383 C C . LEU A 1 164 ? -20.819 0.645 53.964 1.00 92.94 164 LEU A C 1
ATOM 1385 O O . LEU A 1 164 ? -20.941 0.458 55.171 1.00 92.94 164 LEU A O 1
ATOM 1389 N N . LEU A 1 165 ? -20.009 1.576 53.449 1.00 91.38 165 LEU A N 1
ATOM 1390 C CA . LEU A 1 165 ? -19.176 2.465 54.255 1.00 91.38 165 LEU A CA 1
ATOM 1391 C C . LEU A 1 165 ? -20.027 3.326 55.194 1.00 91.38 165 LEU A C 1
ATOM 1393 O O . LEU A 1 165 ? -19.837 3.258 56.402 1.00 91.38 165 LEU A O 1
ATOM 1397 N N . SER A 1 166 ? -21.027 4.037 54.666 1.00 91.12 166 SER A N 1
ATOM 1398 C CA . SER A 1 166 ? -21.908 4.897 55.470 1.00 91.12 166 SER A CA 1
ATOM 1399 C C . SER A 1 166 ? -22.680 4.119 56.545 1.00 91.12 166 SER A C 1
ATOM 1401 O O . SER A 1 166 ? -22.810 4.577 57.681 1.00 91.12 166 SER A O 1
ATOM 1403 N N . MET A 1 167 ? -23.174 2.921 56.215 1.00 89.44 167 MET A N 1
ATOM 1404 C CA . MET A 1 167 ? -23.856 2.042 57.171 1.00 89.44 167 MET A CA 1
ATOM 1405 C C . MET A 1 167 ? -22.907 1.526 58.257 1.00 89.44 167 MET A C 1
ATOM 1407 O O . MET A 1 167 ? -23.278 1.487 59.429 1.00 89.44 167 MET A O 1
ATOM 1411 N N . SER A 1 168 ? -21.681 1.160 57.875 1.00 90.62 168 SER A N 1
ATOM 1412 C CA . SER A 1 168 ? -20.641 0.715 58.803 1.00 90.62 168 SER A CA 1
ATOM 1413 C C . SER A 1 168 ? -20.208 1.836 59.751 1.00 90.62 168 SER A C 1
ATOM 1415 O O . SER A 1 168 ? -20.086 1.599 60.950 1.00 90.62 168 SER A O 1
ATOM 1417 N N . GLU A 1 169 ? -20.004 3.051 59.236 1.00 90.44 169 GLU A N 1
ATOM 1418 C CA . GLU A 1 169 ? -19.682 4.246 60.029 1.00 90.44 169 GLU A CA 1
ATOM 1419 C C . GLU A 1 169 ? -20.813 4.562 61.015 1.00 90.44 169 GLU A C 1
ATOM 1421 O O . GLU A 1 169 ? -20.566 4.693 62.211 1.00 90.44 169 GLU A O 1
ATOM 1426 N N . SER A 1 170 ? -22.068 4.554 60.551 1.00 86.44 170 SER A N 1
ATOM 1427 C CA . SER A 1 170 ? -23.239 4.833 61.396 1.00 86.44 170 SER A CA 1
ATOM 1428 C C . SER A 1 170 ? -23.360 3.864 62.579 1.00 86.44 170 SER A C 1
ATOM 1430 O O . SER A 1 170 ? -23.606 4.292 63.707 1.00 86.44 170 SER A O 1
ATOM 1432 N N . ILE A 1 171 ? -23.162 2.560 62.336 1.00 86.94 171 ILE A N 1
ATOM 1433 C CA . ILE A 1 171 ? -23.149 1.538 63.395 1.00 86.94 171 ILE A CA 1
ATOM 1434 C C . ILE A 1 171 ? -21.959 1.756 64.331 1.00 86.94 171 ILE A C 1
ATOM 1436 O O . ILE A 1 171 ? -22.126 1.656 65.542 1.00 86.94 171 ILE A O 1
ATOM 1440 N N . SER A 1 172 ? -20.770 2.045 63.796 1.00 86.56 172 SER A N 1
ATOM 1441 C CA . SER A 1 172 ? -19.556 2.204 64.600 1.00 86.56 172 SER A CA 1
ATOM 1442 C C . SER A 1 172 ? -19.607 3.427 65.520 1.00 86.56 172 SER A C 1
ATOM 1444 O O . SER A 1 172 ? -19.102 3.360 66.638 1.00 86.56 172 SER A O 1
ATOM 1446 N N . GLU A 1 173 ? -20.191 4.537 65.070 1.00 87.38 173 GLU A N 1
ATOM 1447 C CA . GLU A 1 173 ? -20.217 5.800 65.819 1.00 87.38 173 GLU A CA 1
ATOM 1448 C C . GLU A 1 173 ? -21.372 5.879 66.825 1.00 87.38 173 GLU A C 1
ATOM 1450 O O . GLU A 1 173 ? -21.220 6.477 67.887 1.00 87.38 173 GLU A O 1
ATOM 1455 N N . ASN A 1 174 ? -22.518 5.254 66.529 1.00 82.44 174 ASN A N 1
ATOM 1456 C CA . ASN A 1 174 ? -23.740 5.385 67.331 1.00 82.44 174 ASN A CA 1
ATOM 1457 C C . ASN A 1 174 ? -24.288 4.046 67.846 1.00 82.44 174 ASN A C 1
ATOM 1459 O O . ASN A 1 174 ? -25.468 3.953 68.175 1.00 82.44 174 ASN A O 1
ATOM 1463 N N . PHE A 1 175 ? -23.450 3.009 67.966 1.00 79.00 175 PHE A N 1
ATOM 1464 C CA . PHE A 1 175 ? -23.882 1.639 68.279 1.00 79.00 175 PHE A CA 1
ATOM 1465 C C . PHE A 1 175 ? -24.844 1.520 69.473 1.00 79.00 175 PHE A C 1
ATOM 1467 O O . PHE A 1 175 ? -25.807 0.760 69.423 1.00 79.00 175 PHE A O 1
ATOM 1474 N N . GLN A 1 176 ? -24.588 2.259 70.556 1.00 80.50 176 GLN A N 1
ATOM 1475 C CA . GLN A 1 176 ? -25.405 2.210 71.776 1.00 80.50 176 GLN A CA 1
ATOM 1476 C C . GLN A 1 176 ? -26.716 3.006 71.675 1.00 80.50 176 GLN A C 1
ATOM 1478 O O . GLN A 1 176 ? -27.633 2.744 72.445 1.00 80.50 176 GLN A O 1
ATOM 1483 N N . ASN A 1 177 ? -26.809 3.945 70.729 1.00 79.69 177 ASN A N 1
ATOM 1484 C CA . ASN A 1 177 ? -27.924 4.887 70.589 1.00 79.69 177 ASN A CA 1
ATOM 1485 C C . ASN A 1 177 ? -28.882 4.535 69.438 1.00 79.69 177 ASN A C 1
ATOM 1487 O O . ASN A 1 177 ? -29.900 5.202 69.272 1.00 79.69 177 ASN A O 1
ATOM 1491 N N . VAL A 1 178 ? -28.558 3.521 68.632 1.00 78.38 178 VAL A N 1
ATOM 1492 C CA . VAL A 1 178 ? -29.436 2.988 67.581 1.00 78.38 178 VAL A CA 1
ATOM 1493 C C . VAL A 1 178 ? -30.305 1.884 68.185 1.00 78.38 178 VAL A C 1
ATOM 1495 O O . VAL A 1 178 ? -29.792 1.020 68.903 1.00 78.38 178 VAL A O 1
ATOM 1498 N N . ASP A 1 179 ? -31.605 1.907 67.896 1.00 86.12 179 ASP A N 1
ATOM 1499 C CA . ASP A 1 179 ? -32.529 0.862 68.333 1.00 86.12 179 ASP A CA 1
ATOM 1500 C C . ASP A 1 179 ? -32.190 -0.497 67.697 1.00 86.12 179 ASP A C 1
ATOM 1502 O O . ASP A 1 179 ? -31.588 -0.580 66.622 1.00 86.12 179 ASP A O 1
ATOM 1506 N N . ASP A 1 180 ? -32.559 -1.588 68.363 1.00 85.94 180 ASP A N 1
ATOM 1507 C CA . ASP A 1 180 ? -32.243 -2.933 67.887 1.00 85.94 180 ASP A CA 1
ATOM 1508 C C . ASP A 1 180 ? -32.935 -3.265 66.551 1.00 85.94 180 ASP A C 1
ATOM 1510 O O . ASP A 1 180 ? -32.350 -3.978 65.727 1.00 85.94 180 ASP A O 1
ATOM 1514 N N . GLU A 1 181 ? -34.116 -2.699 66.272 1.00 86.56 181 GLU A N 1
ATOM 1515 C CA . GLU A 1 181 ? -34.811 -2.867 64.988 1.00 86.56 181 GLU A CA 1
ATOM 1516 C C . GLU A 1 181 ? -34.064 -2.162 63.835 1.00 86.56 181 GLU A C 1
ATOM 1518 O O . GLU A 1 181 ? -33.886 -2.720 62.740 1.00 86.56 181 GLU A O 1
ATOM 1523 N N . ASP A 1 182 ? -33.522 -0.971 64.102 1.00 84.44 182 ASP A N 1
ATOM 1524 C CA . ASP A 1 182 ? -32.697 -0.217 63.157 1.00 84.44 182 ASP A CA 1
ATOM 1525 C C . ASP A 1 182 ? -31.346 -0.902 62.911 1.00 84.44 182 ASP A C 1
ATOM 1527 O O . ASP A 1 182 ? -30.914 -1.016 61.759 1.00 84.44 182 ASP A O 1
ATOM 1531 N N . LYS A 1 183 ? -30.697 -1.444 63.954 1.00 86.88 183 LYS A N 1
ATOM 1532 C CA . LYS A 1 183 ? -29.472 -2.253 63.799 1.00 86.88 183 LYS A CA 1
ATOM 1533 C C . LYS A 1 183 ? -29.713 -3.432 62.866 1.00 86.88 183 LYS A C 1
ATOM 1535 O O . LYS A 1 183 ? -28.932 -3.650 61.936 1.00 86.88 183 LYS A O 1
ATOM 1540 N N . LEU A 1 184 ? -30.796 -4.179 63.088 1.00 88.50 184 LEU A N 1
ATOM 1541 C CA . LEU A 1 184 ? -31.146 -5.343 62.275 1.00 88.50 184 LEU A CA 1
ATOM 1542 C C . LEU A 1 184 ? -31.406 -4.941 60.815 1.00 88.50 184 LEU A C 1
ATOM 1544 O O . LEU A 1 184 ? -30.945 -5.607 59.884 1.00 88.50 184 LEU A O 1
ATOM 1548 N N . THR A 1 185 ? -32.073 -3.805 60.605 1.00 89.00 185 THR A N 1
ATOM 1549 C CA . THR A 1 185 ? -32.295 -3.224 59.275 1.00 89.00 185 THR A CA 1
ATOM 1550 C C . THR A 1 185 ? -30.982 -2.859 58.582 1.00 89.00 185 THR A C 1
ATOM 1552 O O . THR A 1 185 ? -30.806 -3.170 57.399 1.00 89.00 185 THR A O 1
ATOM 1555 N N . ILE A 1 186 ? -30.036 -2.235 59.289 1.00 87.81 186 ILE A N 1
ATOM 1556 C CA . ILE A 1 186 ? -28.727 -1.885 58.726 1.00 87.81 186 ILE A CA 1
ATOM 1557 C C . ILE A 1 186 ? -27.926 -3.149 58.383 1.00 87.81 186 ILE A C 1
ATOM 1559 O O . ILE A 1 186 ? -27.405 -3.241 57.271 1.00 87.81 186 ILE A O 1
ATOM 1563 N N . PHE A 1 187 ? -27.878 -4.155 59.265 1.00 89.88 187 PHE A N 1
ATOM 1564 C CA . PHE A 1 187 ? -27.200 -5.426 58.978 1.00 89.88 187 PHE A CA 1
ATOM 1565 C C . PHE A 1 187 ? -27.769 -6.122 57.737 1.00 89.88 187 PHE A C 1
ATOM 1567 O O . PHE A 1 187 ? -27.005 -6.576 56.883 1.00 89.88 187 PHE A O 1
ATOM 1574 N N . ASN A 1 188 ? -29.096 -6.141 57.583 1.00 90.19 188 ASN A N 1
ATOM 1575 C CA . ASN A 1 188 ? -29.738 -6.682 56.385 1.00 90.19 188 ASN A CA 1
ATOM 1576 C C . ASN A 1 188 ? -29.328 -5.913 55.117 1.00 90.19 188 ASN A C 1
ATOM 1578 O O . ASN A 1 188 ? -29.025 -6.528 54.094 1.00 90.19 188 ASN A O 1
ATOM 1582 N N . LYS A 1 189 ? -29.249 -4.577 55.169 1.00 88.75 189 LYS A N 1
ATOM 1583 C CA . LYS A 1 189 ? -28.799 -3.757 54.028 1.00 88.75 189 LYS A CA 1
ATOM 1584 C C . LYS A 1 189 ? -27.318 -3.955 53.693 1.00 88.75 189 LYS A C 1
ATOM 1586 O O . LYS A 1 189 ? -26.968 -3.985 52.509 1.00 88.75 189 LYS A O 1
ATOM 1591 N N . ILE A 1 190 ? -26.457 -4.119 54.700 1.00 91.56 190 ILE A N 1
ATOM 1592 C CA . ILE A 1 190 ? -25.043 -4.472 54.507 1.00 91.56 190 ILE A CA 1
ATOM 1593 C C . ILE A 1 190 ? -24.945 -5.827 53.804 1.00 91.56 190 ILE A C 1
ATOM 1595 O O . ILE A 1 190 ? -24.254 -5.936 52.793 1.00 91.56 190 ILE A O 1
ATOM 1599 N N . HIS A 1 191 ? -25.673 -6.840 54.283 1.00 90.56 191 HIS A N 1
ATOM 1600 C CA . HIS A 1 191 ? -25.676 -8.181 53.689 1.00 90.56 191 HIS A CA 1
ATOM 1601 C C . HIS A 1 191 ? -26.097 -8.170 52.217 1.00 90.56 191 HIS A C 1
ATOM 1603 O O . HIS A 1 191 ? -25.418 -8.748 51.366 1.00 90.56 191 HIS A O 1
ATOM 1609 N N . GLU A 1 192 ? -27.178 -7.462 51.891 1.00 88.06 192 GLU A N 1
ATOM 1610 C CA . GLU A 1 192 ? -27.632 -7.318 50.506 1.00 88.06 192 GLU A CA 1
ATOM 1611 C C . GLU A 1 192 ? -26.619 -6.546 49.641 1.00 88.06 192 GLU A C 1
ATOM 1613 O O . GLU A 1 192 ? -26.356 -6.939 48.502 1.00 88.06 192 GLU A O 1
ATOM 1618 N N . SER A 1 193 ? -25.958 -5.518 50.187 1.00 91.00 193 SER A N 1
ATOM 1619 C CA . SER A 1 193 ? -24.887 -4.792 49.483 1.00 91.00 193 SER A CA 1
ATOM 1620 C C . SER A 1 193 ? -23.671 -5.682 49.203 1.00 91.00 193 SER A C 1
ATOM 1622 O O . SER A 1 193 ? -23.138 -5.663 48.093 1.00 91.00 193 SER A O 1
ATOM 1624 N N . VAL A 1 194 ? -23.257 -6.516 50.165 1.00 93.25 194 VAL A N 1
ATOM 1625 C CA . VAL A 1 194 ? -22.154 -7.481 49.999 1.00 93.25 194 VAL A CA 1
ATOM 1626 C C . VAL A 1 194 ? -22.494 -8.526 48.935 1.00 93.25 194 VAL A C 1
ATOM 1628 O O . VAL A 1 194 ? -21.670 -8.786 48.056 1.00 93.25 194 VAL A O 1
ATOM 1631 N N . LYS A 1 195 ? -23.714 -9.084 48.947 1.00 91.00 195 LYS A N 1
ATOM 1632 C CA . LYS A 1 195 ? -24.182 -9.989 47.880 1.00 91.00 195 LYS A CA 1
ATOM 1633 C C . LYS A 1 195 ? -24.136 -9.321 46.508 1.00 91.00 195 LYS A C 1
ATOM 1635 O O . LYS A 1 195 ? -23.720 -9.954 45.537 1.00 91.00 195 LYS A O 1
ATOM 1640 N N . HIS A 1 196 ? -24.550 -8.058 46.420 1.00 88.06 196 HIS A N 1
ATOM 1641 C CA . HIS A 1 196 ? -24.537 -7.318 45.164 1.00 88.06 196 HIS A CA 1
ATOM 1642 C C . HIS A 1 196 ? -23.109 -7.108 44.638 1.00 88.06 196 HIS A C 1
ATOM 1644 O O . HIS A 1 196 ? -22.835 -7.435 43.483 1.00 88.06 196 HIS A O 1
ATOM 1650 N N . ILE A 1 197 ? -22.176 -6.669 45.493 1.00 92.50 197 ILE A N 1
ATOM 1651 C CA . ILE A 1 197 ? -20.750 -6.527 45.143 1.00 92.50 197 ILE A CA 1
ATOM 1652 C C . ILE A 1 197 ? -20.168 -7.868 44.680 1.00 92.50 197 ILE A C 1
ATOM 1654 O O . ILE A 1 197 ? -19.481 -7.927 43.660 1.00 92.50 197 ILE A O 1
ATOM 1658 N N . TYR A 1 198 ? -20.477 -8.958 45.385 1.00 92.00 198 TYR A N 1
ATOM 1659 C CA . TYR A 1 198 ? -20.026 -10.297 45.010 1.00 92.00 198 TYR A CA 1
ATOM 1660 C C . TYR A 1 198 ? -20.554 -10.723 43.629 1.00 92.00 198 TYR A C 1
ATOM 1662 O O . TYR A 1 198 ? -19.800 -11.243 42.803 1.00 92.00 198 TYR A O 1
ATOM 1670 N N . SER A 1 199 ? -21.829 -10.450 43.333 1.00 88.94 199 SER A N 1
ATOM 1671 C CA . SER A 1 199 ? -22.405 -10.699 42.007 1.00 88.94 199 SER A CA 1
ATOM 1672 C C . SER A 1 199 ? -21.719 -9.873 40.915 1.00 88.94 199 SER A C 1
ATOM 1674 O O . SER A 1 199 ? -21.444 -10.408 39.842 1.00 88.94 199 SER A O 1
ATOM 1676 N N . LEU A 1 200 ? -21.425 -8.592 41.165 1.00 88.69 200 LEU A N 1
ATOM 1677 C CA . LEU A 1 200 ? -20.712 -7.736 40.211 1.00 88.69 200 LEU A CA 1
ATOM 1678 C C . LEU A 1 200 ? -19.291 -8.249 39.943 1.00 88.69 200 LEU A C 1
ATOM 1680 O O . LEU A 1 200 ? -18.868 -8.297 38.788 1.00 88.69 200 LEU A O 1
ATOM 1684 N N . LEU A 1 201 ? -18.581 -8.701 40.981 1.00 91.06 201 LEU A N 1
ATOM 1685 C CA . LEU A 1 201 ? -17.245 -9.285 40.851 1.00 91.06 201 LEU A CA 1
ATOM 1686 C C . LEU A 1 201 ? -17.264 -10.559 39.990 1.00 91.06 201 LEU A C 1
ATOM 1688 O O . LEU A 1 201 ? -16.435 -10.711 39.092 1.00 91.06 201 LEU A O 1
ATOM 1692 N N . ASN A 1 202 ? -18.235 -11.448 40.215 1.00 89.25 202 ASN 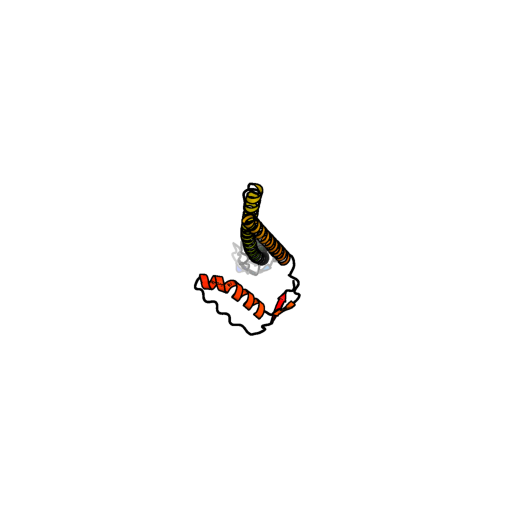A N 1
ATOM 1693 C CA . ASN A 1 202 ? -18.406 -12.656 39.403 1.00 89.25 202 ASN A CA 1
ATOM 1694 C C . ASN A 1 202 ? -18.759 -12.336 37.944 1.00 89.25 202 ASN A C 1
ATOM 1696 O O . ASN A 1 202 ? -18.217 -12.961 37.029 1.00 89.25 202 ASN A O 1
ATOM 1700 N N . ASN A 1 203 ? -19.615 -11.339 37.707 1.00 87.38 203 ASN A N 1
ATOM 1701 C CA . ASN A 1 203 ? -19.943 -10.886 36.355 1.00 87.38 203 ASN A CA 1
ATOM 1702 C C . ASN A 1 203 ? -18.705 -10.322 35.639 1.00 87.38 203 ASN A C 1
ATOM 1704 O O . ASN A 1 203 ? -18.466 -10.644 34.475 1.00 87.38 203 ASN A O 1
ATOM 1708 N N . LEU A 1 204 ? -17.873 -9.545 36.342 1.00 87.69 204 LEU A N 1
ATOM 1709 C CA . LEU A 1 204 ? -16.610 -9.025 35.813 1.00 87.69 204 LEU A CA 1
ATOM 1710 C C . LEU A 1 204 ? -15.615 -10.147 35.488 1.00 87.69 204 LEU A C 1
ATOM 1712 O O . LEU A 1 204 ? -14.988 -10.124 34.428 1.00 87.69 204 LEU A O 1
ATOM 1716 N N . LEU A 1 205 ? -15.487 -11.151 36.360 1.00 86.00 205 LEU A N 1
ATOM 1717 C CA . LEU A 1 205 ? -14.630 -12.311 36.111 1.00 86.00 205 LEU A CA 1
ATOM 1718 C C . LEU A 1 205 ? -15.106 -13.105 34.887 1.00 86.00 205 LEU A C 1
ATOM 1720 O O . LEU A 1 205 ? -14.293 -13.468 34.037 1.00 86.00 205 LEU A O 1
ATOM 1724 N N . THR A 1 206 ? -16.418 -13.318 34.769 1.00 84.62 206 THR A N 1
ATOM 1725 C CA . THR A 1 206 ? -17.045 -13.997 33.625 1.00 84.62 206 THR A CA 1
ATOM 1726 C C . THR A 1 206 ? -16.768 -13.244 32.326 1.00 84.62 206 THR A C 1
ATOM 1728 O O . THR A 1 206 ? -16.324 -13.835 31.344 1.00 84.62 206 THR A O 1
ATOM 1731 N N . TRP A 1 207 ? -16.930 -11.920 32.331 1.00 84.88 207 TRP A N 1
ATOM 1732 C CA . TRP A 1 207 ? -16.605 -11.081 31.180 1.00 84.88 207 TRP A CA 1
ATOM 1733 C C . TRP A 1 207 ? -15.107 -11.117 30.834 1.00 84.88 207 TRP A C 1
ATOM 1735 O O . TRP A 1 207 ? -14.742 -11.265 29.670 1.00 84.88 207 TRP A O 1
ATOM 1745 N N . SER A 1 208 ? -14.221 -11.047 31.834 1.00 84.31 208 SER A N 1
ATOM 1746 C CA . SER A 1 208 ? -12.765 -11.128 31.640 1.00 84.31 208 SER A CA 1
ATOM 1747 C C . SER A 1 208 ? -12.324 -12.459 31.024 1.00 84.31 208 SER A C 1
ATOM 1749 O O . SER A 1 208 ? -11.385 -12.486 30.224 1.00 84.31 208 SER A O 1
ATOM 1751 N N . ARG A 1 209 ? -12.986 -13.561 31.394 1.00 83.19 209 ARG A N 1
ATOM 1752 C CA . ARG A 1 209 ? -12.774 -14.878 30.781 1.00 83.19 209 ARG A CA 1
ATOM 1753 C C . ARG A 1 209 ? -13.248 -14.880 29.331 1.00 83.19 209 ARG A C 1
ATOM 1755 O O . ARG A 1 209 ? -12.453 -15.210 28.462 1.00 83.19 209 ARG A O 1
ATOM 1762 N N . ALA A 1 210 ? -14.457 -14.380 29.066 1.00 83.19 210 ALA A N 1
ATOM 1763 C CA . ALA A 1 210 ? -15.020 -14.282 27.716 1.00 83.19 210 ALA A CA 1
ATOM 1764 C C . ALA A 1 210 ? -14.181 -13.435 26.735 1.00 83.19 210 ALA A C 1
ATOM 1766 O O . ALA A 1 210 ? -14.284 -13.616 25.526 1.00 83.19 210 ALA A O 1
ATOM 1767 N N . GLN A 1 211 ? -13.360 -12.503 27.238 1.00 80.06 211 GLN A N 1
ATOM 1768 C CA . GLN A 1 211 ? -12.434 -11.703 26.424 1.00 80.06 211 GLN A CA 1
ATOM 1769 C C . GLN A 1 211 ? -11.107 -12.412 26.103 1.00 80.06 211 GLN A C 1
ATOM 1771 O O . GLN A 1 211 ? -10.446 -12.040 25.136 1.00 80.06 211 GLN A O 1
ATOM 1776 N N . ARG A 1 212 ? -10.676 -13.386 26.918 1.00 79.81 212 ARG A N 1
ATOM 1777 C CA . ARG A 1 212 ? -9.377 -14.075 26.767 1.00 79.81 212 ARG A CA 1
ATOM 1778 C C . ARG A 1 212 ? -9.505 -15.455 26.134 1.00 79.81 212 ARG A C 1
ATOM 1780 O O . ARG A 1 212 ? -8.648 -15.845 25.349 1.00 79.81 212 ARG A O 1
ATOM 1787 N N . GLU A 1 213 ? -10.570 -16.169 26.465 1.00 66.50 213 GLU A N 1
ATOM 1788 C CA . GLU A 1 213 ? -10.870 -17.514 25.989 1.00 66.50 213 GLU A CA 1
ATOM 1789 C C . GLU A 1 213 ? -12.283 -17.515 25.399 1.00 66.50 213 GLU A C 1
ATOM 1791 O O . GLU A 1 213 ? -13.161 -16.767 25.838 1.00 66.50 213 GLU A O 1
ATOM 1796 N N . ARG A 1 214 ? -12.529 -18.350 24.381 1.00 68.44 214 ARG A N 1
ATOM 1797 C CA . ARG A 1 214 ? -13.910 -18.624 23.971 1.00 68.44 214 ARG A CA 1
ATOM 1798 C C . ARG A 1 214 ? -14.593 -19.277 25.167 1.00 68.44 214 ARG A C 1
ATOM 1800 O O . ARG A 1 214 ? -14.073 -20.264 25.670 1.00 68.44 214 ARG A O 1
ATOM 1807 N N . ILE A 1 215 ? -15.723 -18.724 25.611 1.00 70.62 215 ILE A N 1
ATOM 1808 C CA . ILE A 1 215 ? -16.563 -19.368 26.628 1.00 70.62 215 ILE A CA 1
ATOM 1809 C C . ILE A 1 215 ? -16.802 -20.810 26.157 1.00 70.62 215 ILE A C 1
ATOM 1811 O O . ILE A 1 215 ? -17.288 -20.996 25.036 1.00 70.62 215 ILE A O 1
ATOM 1815 N N . GLU A 1 216 ? -16.392 -21.803 26.952 1.00 67.56 216 GLU A N 1
ATOM 1816 C CA . GLU A 1 216 ? -16.562 -23.212 26.593 1.00 67.56 216 GLU A CA 1
ATOM 1817 C C . GLU A 1 216 ? -18.047 -23.485 26.353 1.00 67.56 216 GLU A C 1
ATOM 1819 O O . GLU A 1 216 ? -18.909 -23.219 27.191 1.00 67.56 216 GLU A O 1
ATOM 1824 N N . PHE A 1 217 ? -18.360 -23.931 25.137 1.00 73.69 217 PHE A N 1
ATOM 1825 C CA . PHE A 1 217 ? -19.733 -24.169 24.732 1.00 73.69 217 PHE A CA 1
ATOM 1826 C C . PHE A 1 217 ? -20.172 -25.545 25.229 1.00 73.69 217 PHE A C 1
ATOM 1828 O O . PHE A 1 217 ? -20.055 -26.536 24.511 1.00 73.69 217 PHE A O 1
ATOM 1835 N N . GLU A 1 218 ? -20.689 -25.589 26.454 1.00 79.25 218 GLU A N 1
ATOM 1836 C CA . GLU A 1 218 ? -21.295 -26.786 27.045 1.00 79.25 218 GLU A CA 1
ATOM 1837 C C . GLU A 1 218 ? -22.824 -26.639 27.100 1.00 79.25 218 GLU A C 1
ATOM 1839 O O . GLU A 1 218 ? -23.369 -26.193 28.107 1.00 79.25 218 GLU A O 1
ATOM 1844 N N . PRO A 1 219 ? -23.557 -26.923 26.009 1.00 80.56 219 PRO A N 1
ATOM 1845 C CA . PRO A 1 219 ? -24.982 -26.640 25.942 1.00 80.56 219 PRO A CA 1
ATOM 1846 C C . PRO A 1 219 ? -25.781 -27.510 26.916 1.00 80.56 219 PRO A C 1
ATOM 1848 O O . PRO A 1 219 ? -25.784 -28.737 26.816 1.00 80.56 219 PRO A O 1
ATOM 1851 N N . VAL A 1 220 ? -26.533 -26.864 27.805 1.00 88.44 220 VAL A N 1
ATOM 1852 C CA . VAL A 1 220 ? -27.506 -27.516 28.689 1.00 88.44 220 VAL A CA 1
ATOM 1853 C C . VAL A 1 220 ? -28.929 -27.142 28.290 1.00 88.44 220 VAL A C 1
ATOM 1855 O O . VAL A 1 220 ? -29.201 -26.016 27.864 1.00 88.44 220 VAL A O 1
ATOM 1858 N N . GLU A 1 221 ? -29.849 -28.099 28.414 1.00 89.44 221 GLU A N 1
ATOM 1859 C CA . GLU A 1 221 ? -31.266 -27.876 28.134 1.00 89.44 221 GLU A CA 1
ATOM 1860 C C . GLU A 1 221 ? -31.879 -26.987 29.230 1.00 89.44 221 GLU A C 1
ATOM 1862 O O . GLU A 1 221 ? -31.863 -27.324 30.415 1.00 89.44 221 GLU A O 1
ATOM 1867 N N . PHE A 1 222 ? -32.419 -25.834 28.836 1.00 88.88 222 PHE A N 1
ATOM 1868 C CA . PHE A 1 222 ? -32.928 -24.807 29.741 1.00 88.88 222 PHE A CA 1
ATOM 1869 C C . PHE A 1 222 ? -34.389 -24.462 29.431 1.00 88.88 222 PHE A C 1
ATOM 1871 O O . PHE A 1 222 ? -34.731 -24.165 28.288 1.00 88.88 222 PHE A O 1
ATOM 1878 N N . ASN A 1 223 ? -35.261 -24.463 30.448 1.00 91.25 223 ASN A N 1
ATOM 1879 C CA . ASN A 1 223 ? -36.666 -24.062 30.303 1.00 91.25 223 ASN A CA 1
ATOM 1880 C C . ASN A 1 223 ? -36.785 -22.529 30.326 1.00 91.25 223 ASN A C 1
ATOM 1882 O O . ASN A 1 223 ? -36.819 -21.899 31.388 1.00 91.25 223 ASN A O 1
ATOM 1886 N N . LEU A 1 224 ? -36.862 -21.941 29.134 1.00 91.44 224 LEU A N 1
ATOM 1887 C CA . LEU A 1 224 ? -36.947 -20.503 28.930 1.00 91.44 224 LEU A CA 1
ATOM 1888 C C . LEU A 1 224 ? -38.282 -19.927 29.415 1.00 91.44 224 LEU A C 1
ATOM 1890 O O . LEU A 1 224 ? -38.294 -18.822 29.955 1.00 91.44 224 LEU A O 1
ATOM 1894 N N . SER A 1 225 ? -39.387 -20.671 29.297 1.00 92.38 225 SER A N 1
ATOM 1895 C CA . SER A 1 225 ? -40.707 -20.232 29.776 1.00 92.38 225 SER A CA 1
ATOM 1896 C C . SER A 1 225 ? -40.677 -19.894 31.267 1.00 92.38 225 SER A C 1
ATOM 1898 O O . SER A 1 225 ? -41.139 -18.826 31.665 1.00 92.38 225 SER A O 1
ATOM 1900 N N . LYS A 1 226 ? -40.039 -20.745 32.083 1.00 89.62 226 LYS A N 1
ATOM 1901 C CA . LYS A 1 226 ? -39.896 -20.517 33.529 1.00 89.62 226 LYS A CA 1
ATOM 1902 C C . LYS A 1 226 ? -39.087 -19.255 33.838 1.00 89.62 226 LYS A C 1
ATOM 1904 O O . LYS A 1 226 ? -39.424 -18.510 34.754 1.00 89.62 226 LYS A O 1
ATOM 1909 N N . LEU A 1 227 ? -38.027 -18.988 33.071 1.00 90.00 227 LEU A N 1
ATOM 1910 C CA . LEU A 1 227 ? -37.218 -17.779 33.245 1.00 90.00 227 LEU A CA 1
ATOM 1911 C C . LEU A 1 227 ? -38.000 -16.513 32.889 1.00 90.00 227 LEU A C 1
ATOM 1913 O O . LEU A 1 227 ? -37.928 -15.521 33.619 1.00 90.00 227 LEU A O 1
ATOM 1917 N N . ILE A 1 228 ? -38.736 -16.543 31.776 1.00 91.69 228 ILE A N 1
ATOM 1918 C CA . ILE A 1 228 ? -39.575 -15.421 31.349 1.00 91.69 228 ILE A CA 1
ATOM 1919 C C . ILE A 1 228 ? -40.629 -15.136 32.420 1.00 91.69 228 ILE A C 1
ATOM 1921 O O . ILE A 1 228 ? -40.796 -13.985 32.815 1.00 91.69 228 ILE A O 1
ATOM 1925 N N . GLU A 1 229 ? -41.291 -16.170 32.939 1.00 90.88 229 GLU A N 1
ATOM 1926 C CA . GLU A 1 229 ? -42.297 -16.035 33.991 1.00 90.88 229 GLU A CA 1
ATOM 1927 C C . GLU A 1 229 ? -41.730 -15.380 35.259 1.00 90.88 229 GLU A C 1
ATOM 1929 O O . GLU A 1 229 ? -42.303 -14.407 35.758 1.00 90.88 229 GLU A O 1
ATOM 1934 N N . ILE A 1 230 ? -40.568 -15.849 35.733 1.00 90.25 230 ILE A N 1
ATOM 1935 C CA . ILE A 1 230 ? -39.876 -15.270 36.894 1.00 90.25 230 ILE A CA 1
ATOM 1936 C C . ILE A 1 230 ? -39.628 -13.774 36.679 1.00 90.25 230 ILE A C 1
ATOM 1938 O O . ILE A 1 230 ? -39.975 -12.973 37.545 1.00 90.25 230 ILE A O 1
ATOM 1942 N N . ASN A 1 231 ? -39.080 -13.383 35.525 1.00 91.62 231 ASN A N 1
ATOM 1943 C CA . ASN A 1 231 ? -38.735 -11.987 35.242 1.00 91.62 231 ASN A CA 1
ATOM 1944 C C . ASN A 1 231 ? -39.970 -11.091 35.079 1.00 91.62 231 ASN A C 1
ATOM 1946 O O . ASN A 1 231 ? -39.999 -9.975 35.601 1.00 91.62 231 ASN A O 1
ATOM 1950 N N . VAL A 1 232 ? -41.014 -11.572 34.397 1.00 91.38 232 VAL A N 1
ATOM 1951 C CA . VAL A 1 232 ? -42.272 -10.825 34.241 1.00 91.38 232 VAL A CA 1
ATOM 1952 C C . VAL A 1 232 ? -42.919 -10.584 35.603 1.00 91.38 232 VAL A C 1
ATOM 1954 O O . VAL A 1 232 ? -43.365 -9.469 35.874 1.00 91.38 232 VAL A O 1
ATOM 1957 N N . ASN A 1 233 ? -42.944 -11.596 36.474 1.00 89.19 233 ASN A N 1
ATOM 1958 C CA . ASN A 1 233 ? -43.491 -11.467 37.824 1.00 89.19 233 ASN A CA 1
ATOM 1959 C C . ASN A 1 233 ? -42.666 -10.487 38.675 1.00 89.19 233 ASN A C 1
ATOM 1961 O O . ASN A 1 233 ? -43.245 -9.631 39.342 1.00 89.19 233 ASN A O 1
ATOM 1965 N N . LEU A 1 234 ? -41.331 -10.549 38.591 1.00 88.06 234 LEU A N 1
ATOM 1966 C CA . LEU A 1 234 ? -40.411 -9.649 39.301 1.00 88.06 234 LEU A CA 1
ATOM 1967 C C . LEU A 1 234 ? -40.655 -8.170 38.967 1.00 88.06 234 LEU A C 1
ATOM 1969 O O . LEU A 1 234 ? -40.604 -7.311 39.846 1.00 88.06 234 LEU A O 1
ATOM 1973 N N . HIS A 1 235 ? -40.952 -7.869 37.701 1.00 91.94 235 HIS A N 1
ATOM 1974 C CA . HIS A 1 235 ? -41.162 -6.497 37.238 1.00 91.94 235 HIS A CA 1
ATOM 1975 C C . HIS A 1 235 ? -42.620 -6.031 37.263 1.00 91.94 235 HIS A C 1
ATOM 1977 O O . HIS A 1 235 ? -42.862 -4.835 37.082 1.00 91.94 235 HIS A O 1
ATOM 1983 N N . ARG A 1 236 ? -43.585 -6.919 37.528 1.00 91.25 236 ARG A N 1
ATOM 1984 C CA . ARG A 1 236 ? -45.020 -6.595 37.495 1.00 91.25 236 ARG A CA 1
ATOM 1985 C C . ARG A 1 236 ? -45.376 -5.436 38.425 1.00 91.25 236 ARG A C 1
ATOM 1987 O O . ARG A 1 236 ? -45.950 -4.454 37.970 1.00 91.25 236 ARG A O 1
ATOM 1994 N N . ILE A 1 237 ? -44.918 -5.489 39.676 1.00 86.62 237 ILE A N 1
ATOM 1995 C CA . ILE A 1 237 ? -45.191 -4.451 40.687 1.00 86.62 237 ILE A CA 1
ATOM 1996 C C . ILE A 1 237 ? -44.618 -3.089 40.260 1.00 86.62 237 ILE A C 1
ATOM 1998 O O . ILE A 1 237 ? -45.253 -2.047 40.418 1.00 86.62 237 ILE A O 1
ATOM 2002 N N . ALA A 1 238 ? -43.401 -3.077 39.710 1.00 89.31 238 ALA A N 1
ATOM 2003 C CA . ALA A 1 238 ? -42.756 -1.846 39.260 1.00 89.31 238 ALA A CA 1
ATOM 2004 C C . ALA A 1 238 ? -43.436 -1.259 38.012 1.00 89.31 238 ALA A C 1
ATOM 2006 O O . ALA A 1 238 ? -43.540 -0.038 37.888 1.00 89.31 238 ALA A O 1
ATOM 2007 N N . ALA A 1 239 ? -43.896 -2.118 37.102 1.00 92.50 239 ALA A N 1
ATOM 2008 C CA . ALA A 1 239 ? -44.633 -1.721 35.912 1.00 92.50 239 ALA A CA 1
ATOM 2009 C C . ALA A 1 239 ? -46.004 -1.135 36.278 1.00 92.50 239 ALA A C 1
ATOM 2011 O O . ALA A 1 239 ? -46.326 -0.039 35.827 1.00 92.50 239 ALA A O 1
ATOM 2012 N N . GLU A 1 240 ? -46.749 -1.786 37.175 1.00 92.44 240 GLU A N 1
ATOM 2013 C CA . GLU A 1 240 ? -48.036 -1.300 37.692 1.00 92.44 240 GLU A CA 1
ATOM 2014 C C . GLU A 1 240 ? -47.902 0.076 38.352 1.00 92.44 240 GLU A C 1
ATOM 2016 O O . GLU A 1 240 ? -48.649 0.992 38.013 1.00 92.44 240 GLU A O 1
ATOM 2021 N N . LYS A 1 241 ? -46.884 0.275 39.205 1.00 92.25 241 LYS A N 1
ATOM 2022 C CA . LYS A 1 241 ? -46.591 1.587 39.819 1.00 92.25 241 LYS A CA 1
ATOM 2023 C C . LYS A 1 241 ? -46.318 2.696 38.801 1.00 92.25 241 LYS A C 1
ATOM 2025 O O . LYS A 1 241 ? -46.521 3.865 39.110 1.00 92.25 241 LYS A O 1
ATOM 2030 N N . LYS A 1 242 ? -45.832 2.344 37.610 1.00 95.12 242 LYS A N 1
ATOM 2031 C CA . LYS A 1 242 ? -45.545 3.281 36.515 1.00 95.12 242 LYS A CA 1
ATOM 2032 C C . LYS A 1 242 ? -46.669 3.354 35.475 1.00 95.12 242 LYS A C 1
ATOM 2034 O O . LYS A 1 242 ? -46.498 4.033 34.468 1.00 95.12 242 LYS A O 1
ATOM 2039 N N . GLY A 1 243 ? -47.788 2.653 35.681 1.00 94.00 243 GLY A N 1
ATOM 2040 C CA . GLY A 1 243 ? -48.878 2.572 34.704 1.00 94.00 243 GLY A CA 1
ATOM 2041 C C . GLY A 1 243 ? -48.503 1.834 33.412 1.00 94.00 243 GLY A C 1
ATOM 2042 O O . GLY A 1 243 ? -49.109 2.065 32.370 1.00 94.00 243 GLY A O 1
ATOM 2043 N N . ILE A 1 244 ? -47.492 0.963 33.451 1.00 95.62 244 ILE A N 1
ATOM 2044 C CA . ILE A 1 244 ? -47.001 0.202 32.298 1.00 95.62 244 ILE A CA 1
ATOM 2045 C C . ILE A 1 244 ? -47.662 -1.180 32.290 1.00 95.62 244 ILE A C 1
ATOM 2047 O O . ILE A 1 244 ? -47.548 -1.941 33.250 1.00 95.62 244 ILE A O 1
ATOM 2051 N N . LYS A 1 245 ? -48.315 -1.541 31.179 1.00 91.56 245 LYS A N 1
ATOM 2052 C CA . LYS A 1 245 ? -48.893 -2.877 30.982 1.00 91.56 245 LYS A CA 1
ATOM 2053 C C . LYS A 1 245 ? -47.837 -3.844 30.438 1.00 91.56 245 LYS A C 1
ATOM 2055 O O . LYS A 1 245 ? -47.356 -3.668 29.322 1.00 91.56 245 LYS A O 1
ATOM 2060 N N . LEU A 1 246 ? -47.512 -4.885 31.203 1.00 91.12 246 LEU A N 1
ATOM 2061 C CA . LEU A 1 246 ? -46.661 -5.992 30.756 1.00 91.12 246 LEU A CA 1
ATOM 2062 C C . LEU A 1 246 ? -47.510 -7.067 30.068 1.00 91.12 246 LEU A C 1
ATOM 2064 O O . LEU A 1 246 ? -48.468 -7.571 30.650 1.00 91.12 246 LEU A O 1
ATOM 2068 N N . ILE A 1 247 ? -47.144 -7.426 28.838 1.00 90.00 247 ILE A N 1
ATOM 2069 C CA . ILE A 1 247 ? -47.760 -8.511 28.066 1.00 90.00 247 ILE A CA 1
ATOM 2070 C C . ILE A 1 247 ? -46.643 -9.481 27.693 1.00 90.00 247 ILE A C 1
ATOM 2072 O O . ILE A 1 247 ? -45.638 -9.064 27.120 1.00 90.00 247 ILE A O 1
ATOM 2076 N N . SER A 1 248 ? -46.807 -10.761 28.012 1.00 87.75 248 SER A N 1
ATOM 2077 C CA . SER A 1 248 ? -45.861 -11.808 27.639 1.00 87.75 248 SER A CA 1
ATOM 2078 C C . SER A 1 248 ? -46.571 -12.873 26.807 1.00 87.75 248 SER A C 1
ATOM 2080 O O . SER A 1 248 ? -47.636 -13.356 27.178 1.00 87.75 248 SER A O 1
ATOM 2082 N N . ASN A 1 249 ? -46.003 -13.193 25.644 1.00 90.44 249 ASN A N 1
ATOM 2083 C CA . ASN A 1 249 ? -46.541 -14.185 24.717 1.00 90.44 249 ASN A CA 1
ATOM 2084 C C . ASN A 1 249 ? -45.408 -15.126 24.297 1.00 90.44 249 ASN A C 1
ATOM 2086 O O . ASN A 1 249 ? -44.479 -14.703 23.609 1.00 90.44 249 ASN A O 1
ATOM 2090 N N . TYR A 1 250 ? -45.446 -16.366 24.776 1.00 87.62 250 TYR A N 1
ATOM 2091 C CA . TYR A 1 250 ? -44.426 -17.383 24.532 1.00 87.62 250 TYR A CA 1
ATOM 2092 C C . TYR A 1 250 ? -45.039 -18.784 24.645 1.00 87.62 250 TYR A C 1
ATOM 2094 O O . TYR A 1 250 ? -46.047 -18.970 25.322 1.00 87.62 250 TYR A O 1
ATOM 2102 N N . ALA A 1 251 ? -44.434 -19.767 23.975 1.00 88.56 251 ALA A N 1
ATOM 2103 C CA . ALA A 1 251 ? -44.879 -21.157 24.044 1.00 88.56 251 ALA A CA 1
ATOM 2104 C C . ALA A 1 251 ? -44.664 -21.749 25.450 1.00 88.56 251 ALA A C 1
ATOM 2106 O O . ALA A 1 251 ? -43.662 -21.458 26.114 1.00 88.56 251 ALA A O 1
ATOM 2107 N N . GLU A 1 252 ? -45.583 -22.605 25.898 1.00 84.75 252 GLU A N 1
ATOM 2108 C CA . GLU A 1 252 ? -45.413 -23.363 27.139 1.00 84.75 252 GLU A CA 1
ATOM 2109 C C . GLU A 1 252 ? -44.240 -24.342 27.018 1.00 84.75 252 GLU A C 1
ATOM 2111 O O . GLU A 1 252 ? -44.061 -24.993 25.989 1.00 84.75 252 GLU A O 1
ATOM 2116 N N . ASN A 1 253 ? -43.432 -24.449 28.080 1.00 87.88 253 ASN A N 1
ATOM 2117 C CA . ASN A 1 253 ? -42.248 -25.314 28.132 1.00 87.88 253 ASN A CA 1
ATOM 2118 C C . ASN A 1 253 ? -41.264 -25.117 26.967 1.00 87.88 253 ASN A C 1
ATOM 2120 O O . ASN A 1 253 ? -40.643 -26.071 26.502 1.00 87.88 253 ASN A O 1
ATOM 2124 N N . LEU A 1 254 ? -41.087 -23.876 26.515 1.00 89.94 254 LEU A N 1
ATOM 2125 C CA . LEU A 1 254 ? -40.065 -23.515 25.546 1.00 89.94 254 LEU A CA 1
ATOM 2126 C C . LEU A 1 254 ? -38.690 -23.857 26.121 1.00 89.94 254 LEU A C 1
ATOM 2128 O O . LEU A 1 254 ? -38.252 -23.265 27.111 1.00 89.94 254 LEU A O 1
ATOM 2132 N N . LYS A 1 255 ? -38.010 -24.815 25.495 1.00 89.75 255 LYS A N 1
ATOM 2133 C CA . LYS A 1 255 ? -36.664 -25.230 25.874 1.00 89.75 255 LYS A CA 1
ATOM 2134 C C . LYS A 1 255 ? -35.642 -24.710 24.873 1.00 89.75 255 LYS A C 1
ATOM 2136 O O . LYS A 1 255 ? -35.860 -24.778 23.666 1.00 89.75 255 LYS A O 1
ATOM 2141 N N . VAL A 1 256 ? -34.532 -24.194 25.383 1.00 89.44 256 VAL A N 1
ATOM 2142 C CA . VAL A 1 256 ? -33.411 -23.685 24.585 1.00 89.44 256 VAL A CA 1
ATOM 2143 C C . VAL A 1 256 ? -32.103 -24.273 25.096 1.00 89.44 256 VAL A C 1
ATOM 2145 O O . VAL A 1 256 ? -32.017 -24.698 26.246 1.00 89.44 256 VAL A O 1
ATOM 2148 N N . LEU A 1 257 ? -31.084 -24.290 24.241 1.00 87.69 257 LEU A N 1
ATOM 2149 C CA . LEU A 1 257 ? -29.724 -24.623 24.649 1.00 87.69 257 LEU A CA 1
ATOM 2150 C C . LEU A 1 257 ? -29.036 -23.351 25.147 1.00 87.69 257 LEU A C 1
ATOM 2152 O O . LEU A 1 257 ? -28.944 -22.367 24.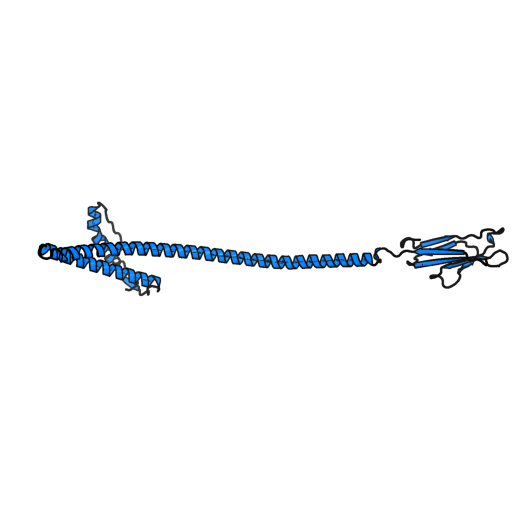413 1.00 87.69 257 LEU A O 1
ATOM 2156 N N . GLN A 1 258 ? -28.567 -23.372 26.391 1.00 78.00 258 GLN A N 1
ATOM 2157 C CA . GLN A 1 258 ? -27.776 -22.295 26.983 1.00 78.00 258 GLN A CA 1
ATOM 2158 C C . GLN A 1 258 ? -26.345 -22.781 27.218 1.00 78.00 258 GLN A C 1
ATOM 2160 O O . GLN A 1 258 ? -26.135 -23.951 27.520 1.00 78.00 258 GLN A O 1
ATOM 2165 N N . ILE A 1 259 ? -25.372 -21.874 27.106 1.00 69.81 259 ILE A N 1
ATOM 2166 C CA . ILE A 1 259 ? -23.983 -22.130 27.498 1.00 69.81 259 ILE A CA 1
ATOM 2167 C C . ILE A 1 259 ? -23.949 -22.525 28.986 1.00 69.81 259 ILE A C 1
ATOM 2169 O O . ILE A 1 259 ? -24.458 -21.778 29.828 1.00 69.81 259 ILE A O 1
ATOM 2173 N N . GLY A 1 260 ? -23.407 -23.706 29.283 1.00 63.56 260 GLY A N 1
ATOM 2174 C CA . GLY A 1 260 ? -23.215 -24.248 30.627 1.00 63.56 260 GLY A CA 1
ATOM 2175 C C . GLY A 1 260 ? -22.410 -23.307 31.524 1.00 63.56 260 GLY A C 1
ATOM 2176 O O . GLY A 1 260 ? -21.686 -22.438 31.039 1.00 63.56 260 GLY A O 1
ATOM 2177 N N . LYS A 1 261 ? -22.628 -23.423 32.837 1.00 54.66 261 LYS A N 1
ATOM 2178 C CA . LYS A 1 261 ? -22.006 -22.567 33.858 1.00 54.66 261 LYS A CA 1
ATOM 2179 C C . LYS A 1 261 ? -20.531 -22.869 34.065 1.00 54.66 261 LYS A C 1
ATOM 2181 O O . LYS A 1 261 ? -20.227 -24.070 34.190 1.00 54.66 261 LYS A O 1
#

Sequence (261 aa):
MLDYNHNFFSLEFAALNTSLPNKVQYAYMMENLDKDWNYSGNRNFVSYVRLKPRNYTFKVKAQNADRLWSKSITELEIKIKPPFWQSWWFILLEILVVFNLFILIYRYLVKSKTNKLLQAQNEKISEVNKQLSESEKSLKELNATKDKFFSIISHDLKNPFSSLLSMSESISENFQNVDDEDKLTIFNKIHESVKHIYSLLNNLLTWSRAQRERIEFEPVEFNLSKLIEINVNLHRIAAEKKGIKLISNYAENLKVLQIGK

Radius of gyration: 62.67 Å; chains: 1; bounding box: 108×54×165 Å